Protein AF-A0A7X7MFS2-F1 (afdb_monomer_lite)

Sequence (244 aa):
RAADDLARIDRGLARAPNHPPPAQALILLLVAALALPGAARADRMPDAFTWERANQAMAGAHTSEDFLGAARLYNELVRDGARSGPLFFNLGTALLMAGDARNAEAALVRAERALGATPEIRANLRLAIAARTGQPDAPLPPSRIFLAWHYHFSRGLRIWLLLAGWALFWCGLALRLVTPPPAGRLRTVSRRRAFANLLAGWGGALLLVYGGSVAFTAIQEAHDSRFWHERVFTPAAANREATP

Radius of gyration: 27.27 Å; chains: 1; bounding box: 66×53×84 Å

Foldseek 3Di:
DVVVVVVVVVVVVPPDPPDPPLVVVLVVLVVQLVDQPPDDPDQAAFDPVLVVVLVVLLVPDDALVSLLVSLVSLVVRVLVVGQALVSLQSNLVSLLRLLVLVSSLVSLQSSQQAAADDPSSLVSNLSSVCSVVVNNRDHDPCCCVVLVVQRHHHLVVLSVLLSQLSNLQSQLVSQCSVDDAQDDPPRDQDPSNVSSVVSNVSSVVSNVSSVVSNVVSVVVCVVCSVCVVVDDRDGNVVVVVVPD

pLDDT: mean 87.42, std 13.43, range [39.88, 98.56]

Secondary structure (DSSP, 8-state):
-HHHHHHHHHHHHSS---PPPHHHHHHHHHHHHHS--TT-----PPPHHHHHHHHHHHHT--SHHHHHHHHHHHHHHHHTT---HHHHHHHHHHHHHTT-HHHHHHHHHHHHHHH---HHHHHHHHHHHHHHHT-TTPPPPTHHHHTHHHHTS-HHHHHHHHHHHHHHHHHHHHHHHHSPPP-SSS-PPPHHHHHHHHHHHHHHHHHHHHHHHHHHHHHHHHHHHHHGGGPPP--HHHHHHT--

Structure (mmCIF, N/CA/C/O backbone):
data_AF-A0A7X7MFS2-F1
#
_entry.id   AF-A0A7X7MFS2-F1
#
loop_
_atom_site.group_PDB
_atom_site.id
_atom_site.type_symbol
_atom_site.label_atom_id
_atom_site.label_alt_id
_atom_site.label_comp_id
_atom_site.label_asym_id
_atom_site.label_entity_id
_atom_site.label_seq_id
_atom_site.pdbx_PDB_ins_code
_atom_site.Cartn_x
_atom_site.Cartn_y
_atom_site.Cartn_z
_atom_site.occupancy
_atom_site.B_iso_or_equiv
_atom_site.auth_seq_id
_atom_site.auth_comp_id
_atom_site.auth_asym_id
_atom_site.auth_atom_id
_atom_site.pdbx_PDB_model_num
ATOM 1 N N . ARG A 1 1 ? 25.415 -40.572 -51.328 1.00 62.44 1 ARG A N 1
ATOM 2 C CA . ARG A 1 1 ? 24.175 -40.670 -50.510 1.00 62.44 1 ARG A CA 1
ATOM 3 C C . ARG A 1 1 ? 24.466 -40.364 -49.044 1.00 62.44 1 ARG A C 1
ATOM 5 O O . ARG A 1 1 ? 24.278 -39.218 -48.685 1.00 62.44 1 ARG A O 1
ATOM 12 N N . ALA A 1 2 ? 25.054 -41.263 -48.242 1.00 66.12 2 ALA A N 1
ATOM 13 C CA . ALA A 1 2 ? 25.345 -40.962 -46.825 1.00 66.12 2 ALA A CA 1
ATOM 14 C C . ALA A 1 2 ? 26.276 -39.743 -46.601 1.00 66.12 2 ALA A C 1
ATOM 16 O O . ALA A 1 2 ? 26.048 -38.944 -45.699 1.00 66.12 2 ALA A O 1
ATOM 17 N N . ALA A 1 3 ? 27.287 -39.555 -47.459 1.00 65.31 3 ALA A N 1
ATOM 18 C CA . ALA A 1 3 ? 28.170 -38.384 -47.411 1.00 65.31 3 ALA A CA 1
ATOM 19 C C . ALA A 1 3 ? 27.464 -37.070 -47.811 1.00 65.31 3 ALA A C 1
ATOM 21 O O . ALA A 1 3 ? 27.744 -36.017 -47.243 1.00 65.31 3 ALA A O 1
ATOM 22 N N . ASP A 1 4 ? 26.511 -37.137 -48.745 1.00 75.25 4 ASP A N 1
ATOM 23 C CA . ASP A 1 4 ? 25.731 -35.974 -49.185 1.00 75.25 4 ASP A CA 1
ATOM 24 C C . ASP A 1 4 ? 24.726 -35.539 -48.114 1.00 75.25 4 ASP A C 1
ATOM 26 O O . ASP A 1 4 ? 24.498 -34.343 -47.923 1.00 75.25 4 ASP A O 1
ATOM 30 N N . ASP A 1 5 ? 24.162 -36.509 -47.388 1.00 73.75 5 ASP A N 1
ATOM 31 C CA . ASP A 1 5 ? 23.233 -36.272 -46.284 1.00 73.75 5 ASP A CA 1
ATOM 32 C C . ASP A 1 5 ? 23.946 -35.634 -45.084 1.00 73.75 5 ASP A C 1
ATOM 34 O O . ASP A 1 5 ? 23.454 -34.646 -44.533 1.00 73.75 5 ASP A O 1
ATOM 38 N N . LEU A 1 6 ? 25.157 -36.096 -44.748 1.00 69.12 6 LEU A N 1
ATOM 39 C CA . LEU A 1 6 ? 26.006 -35.465 -43.730 1.00 69.12 6 LEU A CA 1
ATOM 40 C C . LEU A 1 6 ? 26.393 -34.031 -44.120 1.00 69.12 6 LEU A C 1
ATOM 42 O O . LEU A 1 6 ? 26.213 -33.116 -43.321 1.00 69.12 6 LEU A O 1
ATOM 46 N N . ALA A 1 7 ? 26.804 -33.794 -45.370 1.00 72.75 7 ALA A N 1
ATOM 47 C CA . ALA A 1 7 ? 27.118 -32.449 -45.863 1.00 72.75 7 ALA A CA 1
ATOM 48 C C . ALA A 1 7 ? 25.891 -31.515 -45.924 1.00 72.75 7 ALA A C 1
ATOM 50 O O . ALA A 1 7 ? 26.021 -30.288 -45.971 1.00 72.75 7 ALA A O 1
ATOM 51 N N . ARG A 1 8 ? 24.672 -32.065 -45.975 1.00 73.06 8 ARG A N 1
ATOM 52 C CA . ARG A 1 8 ? 23.421 -31.294 -45.929 1.00 73.06 8 ARG A CA 1
ATOM 53 C C . ARG A 1 8 ? 23.048 -30.911 -44.499 1.00 73.06 8 ARG A C 1
ATOM 55 O O . ARG A 1 8 ? 22.617 -29.780 -44.286 1.00 73.06 8 ARG A O 1
ATOM 62 N N . ILE A 1 9 ? 23.248 -31.822 -43.548 1.00 70.44 9 ILE A N 1
ATOM 63 C CA . ILE A 1 9 ? 23.065 -31.569 -42.114 1.00 70.44 9 ILE A CA 1
ATOM 64 C C . ILE A 1 9 ? 24.084 -30.530 -41.636 1.00 70.44 9 ILE A C 1
ATOM 66 O O . ILE A 1 9 ? 23.697 -29.555 -40.999 1.00 70.44 9 ILE A O 1
ATOM 70 N N . ASP A 1 10 ? 25.346 -30.658 -42.046 1.00 66.81 10 ASP A N 1
ATOM 71 C CA . ASP A 1 10 ? 26.423 -29.739 -41.662 1.00 66.81 10 ASP A CA 1
ATOM 72 C C . ASP A 1 10 ? 26.190 -28.320 -42.217 1.00 66.81 10 ASP A C 1
ATOM 74 O O . ASP A 1 10 ? 26.300 -27.327 -41.502 1.00 66.81 10 ASP A O 1
ATOM 78 N N . ARG A 1 11 ? 25.696 -28.200 -43.462 1.00 69.00 11 ARG A N 1
ATOM 79 C CA . ARG A 1 11 ? 25.237 -26.912 -44.028 1.00 69.00 11 ARG A CA 1
ATOM 80 C C . ARG A 1 11 ? 23.986 -26.353 -43.347 1.00 69.00 11 ARG A C 1
ATOM 82 O O . ARG A 1 11 ? 23.799 -25.138 -43.335 1.00 69.00 11 ARG A O 1
ATOM 89 N N . GLY A 1 12 ? 23.117 -27.216 -42.824 1.00 64.75 12 GLY A N 1
ATOM 90 C CA . GLY A 1 12 ? 21.944 -26.823 -42.043 1.00 64.75 12 GLY A CA 1
ATOM 91 C C . GLY A 1 12 ? 22.318 -26.269 -40.668 1.00 64.75 12 GLY A C 1
ATOM 92 O O . GLY A 1 12 ? 21.724 -25.286 -40.238 1.00 64.75 12 GLY A O 1
ATOM 93 N N . LEU A 1 13 ? 23.337 -26.853 -40.031 1.00 61.62 13 LEU A N 1
ATOM 94 C CA . LEU A 1 13 ? 23.890 -26.429 -38.740 1.00 61.62 13 LEU A CA 1
ATOM 95 C C . LEU A 1 13 ? 24.816 -25.205 -38.865 1.00 61.62 13 LEU A C 1
ATOM 97 O O . LEU A 1 13 ? 24.872 -24.388 -37.951 1.00 61.62 13 LEU A O 1
ATOM 101 N N . ALA A 1 14 ? 25.492 -25.039 -40.007 1.00 59.03 14 ALA A N 1
ATOM 102 C CA . ALA A 1 14 ? 26.340 -23.882 -40.312 1.00 59.03 14 ALA A CA 1
ATOM 103 C C . ALA A 1 14 ? 25.557 -22.630 -40.748 1.00 59.03 14 ALA A C 1
ATOM 105 O O . ALA A 1 14 ? 26.140 -21.548 -40.868 1.00 59.03 14 ALA A O 1
ATOM 106 N N . ARG A 1 15 ? 24.240 -22.734 -40.988 1.00 61.31 15 ARG A N 1
ATOM 107 C CA . ARG A 1 15 ? 23.390 -21.546 -41.130 1.00 61.31 15 ARG A CA 1
ATOM 108 C C . ARG A 1 15 ? 23.353 -20.845 -39.781 1.00 61.31 15 ARG A C 1
ATOM 110 O O . ARG A 1 15 ? 22.666 -21.289 -38.866 1.00 61.31 15 ARG A O 1
ATOM 117 N N . ALA A 1 16 ? 24.114 -19.756 -39.681 1.00 57.56 16 ALA A N 1
ATOM 118 C CA . ALA A 1 16 ? 24.083 -18.872 -38.531 1.00 57.56 16 ALA A CA 1
ATOM 119 C C . ALA A 1 16 ? 22.615 -18.575 -38.172 1.00 57.56 16 ALA A C 1
ATOM 121 O O . ALA A 1 16 ? 21.820 -18.312 -39.082 1.00 57.56 16 ALA A O 1
ATOM 122 N N . PRO A 1 17 ? 22.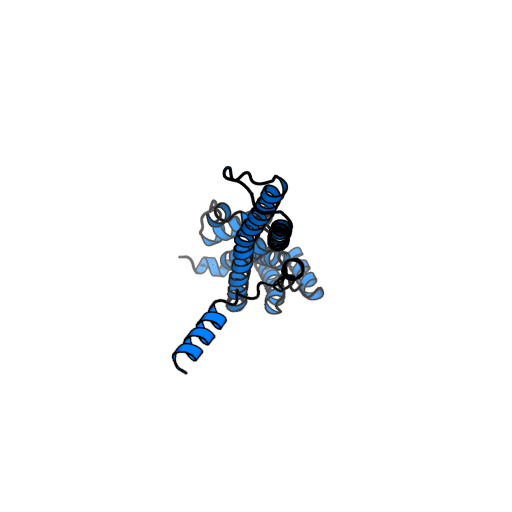229 -18.660 -36.887 1.00 59.69 17 PRO A N 1
ATOM 123 C CA . PRO A 1 17 ? 20.862 -18.382 -36.477 1.00 59.69 17 PRO A CA 1
ATOM 124 C C . PRO A 1 17 ? 20.435 -17.031 -37.054 1.00 59.69 17 PRO A C 1
ATOM 126 O O . PRO A 1 17 ? 21.199 -16.066 -36.999 1.00 59.69 17 PRO A O 1
ATOM 129 N N . ASN A 1 18 ? 19.237 -16.981 -37.646 1.00 59.88 18 ASN A N 1
ATOM 130 C CA . ASN A 1 18 ? 18.649 -15.755 -38.183 1.00 59.88 18 ASN A CA 1
ATOM 131 C C . ASN A 1 18 ? 18.453 -14.763 -37.031 1.00 59.88 18 ASN A C 1
ATOM 133 O O . ASN A 1 18 ? 17.397 -14.710 -36.403 1.00 59.88 18 ASN A O 1
ATOM 137 N N . HIS A 1 19 ? 19.491 -13.998 -36.713 1.00 57.38 19 HIS A N 1
ATOM 138 C CA . HIS A 1 19 ? 19.376 -12.885 -35.797 1.00 57.38 19 HIS A CA 1
ATOM 139 C C . HIS A 1 19 ? 18.530 -11.816 -36.491 1.00 57.38 19 HIS A C 1
ATOM 141 O O . HIS A 1 19 ? 18.825 -11.468 -37.639 1.00 57.38 19 HIS A O 1
ATOM 147 N N . PRO A 1 20 ? 17.475 -11.296 -35.840 1.00 60.62 20 PRO A N 1
ATOM 148 C CA . PRO A 1 20 ? 16.719 -10.200 -36.414 1.00 60.62 20 PRO A CA 1
ATOM 149 C C . PRO A 1 20 ? 17.679 -9.037 -36.708 1.00 60.62 20 PRO A C 1
ATOM 151 O O . PRO A 1 20 ? 18.569 -8.763 -35.892 1.00 60.62 20 PRO A O 1
ATOM 154 N N . PRO A 1 21 ? 17.534 -8.341 -37.850 1.00 72.75 21 PRO A N 1
ATOM 155 C CA . PRO A 1 21 ? 18.322 -7.153 -38.131 1.00 72.75 21 PRO A CA 1
ATOM 156 C C . PRO A 1 21 ? 18.194 -6.153 -36.969 1.00 72.75 21 PRO A C 1
ATOM 158 O O . PRO A 1 21 ? 17.131 -6.059 -36.345 1.00 72.75 21 PRO A O 1
ATOM 161 N N . PRO A 1 22 ? 19.245 -5.368 -36.679 1.00 74.25 22 PRO A N 1
ATOM 162 C CA . PRO A 1 22 ? 19.305 -4.495 -35.503 1.00 74.25 22 PRO A CA 1
ATOM 163 C C . PRO A 1 22 ? 18.127 -3.511 -35.414 1.00 74.25 22 PRO A C 1
ATOM 165 O O . PRO A 1 22 ? 17.709 -3.154 -34.316 1.00 74.25 22 PRO A O 1
ATOM 168 N N . ALA A 1 23 ? 17.541 -3.132 -36.555 1.00 77.19 23 ALA A N 1
ATOM 169 C CA . ALA A 1 23 ? 16.332 -2.315 -36.624 1.00 77.19 23 ALA A CA 1
ATOM 170 C C . ALA A 1 23 ? 15.081 -3.028 -36.075 1.00 77.19 23 ALA A C 1
ATOM 172 O O . ALA A 1 23 ? 14.322 -2.429 -35.320 1.00 77.19 23 ALA A O 1
ATOM 173 N N . GLN A 1 24 ? 14.877 -4.311 -36.393 1.00 80.94 24 GLN A N 1
ATOM 174 C CA . GLN A 1 24 ? 13.762 -5.094 -35.846 1.00 80.94 24 GLN A CA 1
ATOM 175 C C . GLN A 1 24 ? 13.933 -5.320 -34.343 1.00 80.94 24 GLN A C 1
ATOM 177 O O . GLN A 1 24 ? 12.980 -5.154 -33.588 1.00 80.94 24 GLN A O 1
ATOM 182 N N . ALA A 1 25 ? 15.156 -5.627 -33.897 1.00 81.19 25 ALA A N 1
ATOM 183 C CA . ALA A 1 25 ? 15.456 -5.744 -32.473 1.00 81.19 25 ALA A CA 1
ATOM 184 C C . ALA A 1 25 ? 15.167 -4.429 -31.728 1.00 81.19 25 ALA A C 1
ATOM 186 O O . ALA A 1 25 ? 14.519 -4.445 -30.687 1.00 81.19 25 ALA A O 1
ATOM 187 N N . LEU A 1 26 ? 15.569 -3.282 -32.285 1.00 83.25 26 LEU A N 1
ATOM 188 C CA . LEU A 1 26 ? 15.272 -1.969 -31.713 1.00 83.25 26 LEU A CA 1
ATOM 189 C C . LEU A 1 26 ? 13.762 -1.705 -31.614 1.00 83.25 26 LEU A C 1
ATOM 191 O O . LEU A 1 26 ? 13.295 -1.279 -30.561 1.00 83.25 26 LEU A O 1
ATOM 195 N N . ILE A 1 27 ? 12.999 -1.991 -32.673 1.00 84.62 27 ILE A N 1
ATOM 196 C CA . ILE A 1 27 ? 11.538 -1.824 -32.677 1.00 84.62 27 ILE A CA 1
ATOM 197 C C . ILE A 1 27 ? 10.898 -2.683 -31.583 1.00 84.62 27 ILE A C 1
ATOM 199 O O . ILE A 1 27 ? 10.086 -2.175 -30.817 1.00 84.62 27 ILE A O 1
ATOM 203 N N . LEU A 1 28 ? 11.298 -3.950 -31.453 1.00 84.12 28 LEU A N 1
ATOM 204 C CA . LEU A 1 28 ? 10.772 -4.838 -30.413 1.00 84.12 28 LEU A CA 1
ATOM 205 C C . LEU A 1 28 ? 11.075 -4.325 -29.000 1.00 84.12 28 LEU A C 1
ATOM 207 O O . LEU A 1 28 ? 10.215 -4.413 -28.129 1.00 84.12 28 LEU A O 1
ATOM 211 N N . LEU A 1 29 ? 12.257 -3.747 -28.770 1.00 82.50 29 LEU A N 1
ATOM 212 C CA . LEU A 1 29 ? 12.605 -3.155 -27.474 1.00 82.50 29 LEU A CA 1
ATOM 213 C C . LEU A 1 29 ? 11.822 -1.873 -27.182 1.00 82.50 29 LEU A C 1
ATOM 215 O O . LEU A 1 29 ? 11.450 -1.643 -26.036 1.00 82.50 29 LEU A O 1
ATOM 219 N N . LEU A 1 30 ? 11.549 -1.050 -28.196 1.00 81.69 30 LEU A N 1
ATOM 220 C CA . LEU A 1 30 ? 10.702 0.136 -28.045 1.00 81.69 30 LEU A CA 1
ATOM 221 C C . LEU A 1 30 ? 9.248 -0.256 -27.769 1.00 81.69 30 LEU A C 1
ATOM 223 O O . LEU A 1 30 ? 8.616 0.321 -26.888 1.00 81.69 30 LEU A O 1
ATOM 227 N N . VAL A 1 31 ? 8.742 -1.283 -28.456 1.00 84.38 31 VAL A N 1
ATOM 228 C CA . VAL A 1 31 ? 7.429 -1.871 -28.165 1.00 84.38 31 VAL A CA 1
ATOM 229 C C . VAL A 1 31 ? 7.401 -2.426 -26.741 1.00 84.38 31 VAL A C 1
ATOM 231 O O . VAL A 1 31 ? 6.452 -2.153 -26.016 1.00 84.38 31 VAL A O 1
ATOM 234 N N . ALA A 1 32 ? 8.446 -3.129 -26.298 1.00 81.69 32 ALA A N 1
ATOM 235 C CA . ALA A 1 32 ? 8.544 -3.619 -24.924 1.00 81.69 32 ALA A CA 1
ATOM 236 C C . ALA A 1 32 ? 8.592 -2.474 -23.897 1.00 81.69 32 ALA A C 1
ATOM 238 O O . ALA A 1 32 ? 7.919 -2.557 -22.875 1.00 81.69 32 ALA A O 1
ATOM 239 N N . ALA A 1 33 ? 9.313 -1.382 -24.176 1.00 77.81 33 ALA A N 1
ATOM 240 C CA . ALA A 1 33 ? 9.361 -0.202 -23.310 1.00 77.81 33 ALA A CA 1
ATOM 241 C C . ALA A 1 33 ? 7.984 0.466 -23.150 1.00 77.81 33 ALA A C 1
ATOM 243 O O . ALA A 1 33 ? 7.646 0.921 -22.059 1.00 77.81 33 ALA A O 1
ATOM 244 N N . LEU A 1 34 ? 7.203 0.513 -24.234 1.00 80.00 34 LEU A N 1
ATOM 245 C CA . LEU A 1 34 ? 5.866 1.112 -24.278 1.00 80.00 34 LEU A CA 1
ATOM 246 C C . LEU A 1 34 ? 4.757 0.157 -23.816 1.00 80.00 34 LEU A C 1
ATOM 248 O O . LEU A 1 34 ? 3.668 0.609 -23.462 1.00 80.00 34 LEU A O 1
ATOM 252 N N . ALA A 1 35 ? 5.016 -1.151 -23.804 1.00 80.12 35 ALA A N 1
ATOM 253 C CA . ALA A 1 35 ? 4.096 -2.136 -23.268 1.00 80.12 35 ALA A CA 1
ATOM 254 C C . ALA A 1 35 ? 3.975 -1.931 -21.755 1.00 80.12 35 ALA A C 1
ATOM 256 O O . ALA A 1 35 ? 4.874 -2.271 -20.986 1.00 80.12 35 ALA A O 1
ATOM 257 N N . LEU A 1 36 ? 2.850 -1.363 -21.327 1.00 68.88 36 LEU A N 1
ATOM 258 C CA . LEU A 1 36 ? 2.503 -1.269 -19.916 1.00 68.88 36 LEU A CA 1
ATOM 259 C C . LEU A 1 36 ? 2.299 -2.690 -19.370 1.00 68.88 36 LEU A C 1
ATOM 261 O O . LEU A 1 36 ? 1.445 -3.416 -19.889 1.00 68.88 36 LEU A O 1
ATOM 265 N N . PRO A 1 37 ? 3.023 -3.101 -18.313 1.00 65.38 37 PRO A N 1
ATOM 266 C CA . PRO A 1 37 ? 2.681 -4.312 -17.590 1.00 65.38 37 PRO A CA 1
ATOM 267 C C . PRO A 1 37 ? 1.244 -4.175 -17.069 1.00 65.38 37 PRO A C 1
ATOM 269 O O . PRO A 1 37 ? 0.959 -3.372 -16.177 1.00 65.38 37 PRO A O 1
ATOM 272 N N . GLY A 1 38 ? 0.322 -4.941 -17.652 1.00 58.22 38 GLY A N 1
ATOM 273 C CA . GLY A 1 38 ? -1.085 -4.978 -17.261 1.00 58.22 38 GLY A CA 1
ATOM 274 C C . GLY A 1 38 ? -1.263 -5.665 -15.909 1.00 58.22 38 GLY A C 1
ATOM 275 O O . GLY A 1 38 ? -1.689 -6.812 -15.851 1.00 58.22 38 GLY A O 1
ATOM 276 N N . ALA A 1 39 ? -0.894 -4.994 -14.819 1.00 52.97 39 ALA A N 1
ATOM 277 C CA . ALA A 1 39 ? -1.002 -5.549 -13.467 1.00 52.97 39 ALA A CA 1
ATOM 278 C C . ALA A 1 39 ? -1.524 -4.558 -12.415 1.00 52.97 39 ALA A C 1
ATOM 280 O O . ALA A 1 39 ? -1.799 -4.956 -11.282 1.00 52.97 39 ALA A O 1
ATOM 281 N N . ALA A 1 40 ? -1.720 -3.284 -12.761 1.00 55.22 40 ALA A N 1
ATOM 282 C CA . ALA A 1 40 ? -2.338 -2.333 -11.849 1.00 55.22 40 ALA A CA 1
ATOM 283 C C . ALA A 1 40 ? -3.863 -2.495 -11.892 1.00 55.22 40 ALA A C 1
ATOM 285 O O . ALA A 1 40 ? -4.552 -1.871 -12.696 1.00 55.22 40 ALA A O 1
ATOM 286 N N . ARG A 1 41 ? -4.411 -3.342 -11.014 1.00 61.81 41 ARG A N 1
ATOM 287 C CA . ARG A 1 41 ? -5.823 -3.203 -10.645 1.00 61.81 41 ARG A CA 1
ATOM 288 C C . ARG A 1 41 ? -5.950 -1.893 -9.880 1.00 61.81 41 ARG A C 1
ATOM 290 O O . ARG A 1 41 ? -5.382 -1.772 -8.797 1.00 61.81 41 ARG A O 1
ATOM 297 N N . ALA A 1 42 ? -6.643 -0.927 -10.472 1.00 68.06 42 ALA A N 1
ATOM 298 C CA . ALA A 1 42 ? -6.978 0.309 -9.789 1.00 68.06 42 ALA A CA 1
ATOM 299 C C . ALA A 1 42 ? -7.747 -0.007 -8.500 1.00 68.06 42 ALA A C 1
ATOM 301 O O . ALA A 1 42 ? -8.536 -0.958 -8.449 1.00 68.06 42 ALA A O 1
ATOM 302 N N . ASP A 1 43 ? -7.497 0.790 -7.467 1.00 78.94 43 ASP A N 1
ATOM 303 C CA . ASP A 1 43 ? -8.230 0.722 -6.210 1.00 78.94 43 ASP A CA 1
ATOM 304 C C . ASP A 1 43 ? -9.720 0.864 -6.509 1.00 78.94 43 ASP A C 1
ATOM 306 O O . ASP A 1 43 ? -10.161 1.864 -7.080 1.00 78.94 43 ASP A O 1
ATOM 310 N N . ARG A 1 44 ? -10.507 -0.153 -6.147 1.00 83.19 44 ARG A N 1
ATOM 311 C CA . ARG A 1 44 ? -11.959 -0.061 -6.275 1.00 83.19 44 ARG A CA 1
ATOM 312 C C . ARG A 1 44 ? -12.440 0.914 -5.214 1.00 83.19 44 ARG A C 1
ATOM 314 O O . ARG A 1 44 ? -12.344 0.618 -4.020 1.00 83.19 44 ARG A O 1
ATOM 321 N N . MET A 1 45 ? -12.906 2.074 -5.656 1.00 84.94 45 MET A N 1
ATOM 322 C CA . MET A 1 45 ? -13.419 3.085 -4.747 1.00 84.94 45 MET A CA 1
ATOM 323 C C . MET A 1 45 ? -14.690 2.590 -4.043 1.00 84.94 45 MET A C 1
ATOM 325 O O . MET A 1 45 ? -15.434 1.795 -4.626 1.00 84.94 45 MET A O 1
ATOM 329 N N . PRO A 1 46 ? -14.919 3.014 -2.790 1.00 85.38 46 PRO A N 1
ATOM 330 C CA . PRO A 1 46 ? -16.155 2.717 -2.081 1.00 85.38 46 PRO A CA 1
ATOM 331 C C . PRO A 1 46 ? -17.360 3.382 -2.753 1.00 85.38 46 PRO A C 1
ATOM 333 O O . PRO A 1 46 ? -17.214 4.413 -3.409 1.00 85.38 46 PRO A O 1
ATOM 336 N N . ASP A 1 47 ? -18.547 2.809 -2.555 1.00 90.88 47 ASP A N 1
ATOM 337 C CA . ASP A 1 47 ? -19.804 3.478 -2.891 1.00 90.88 47 ASP A CA 1
ATOM 338 C C . ASP A 1 47 ? -19.910 4.808 -2.128 1.00 90.88 47 ASP A C 1
ATOM 340 O O . ASP A 1 47 ? -19.724 4.840 -0.911 1.00 90.88 47 ASP A O 1
ATOM 344 N N . ALA A 1 48 ? -20.182 5.907 -2.836 1.00 91.50 48 ALA A N 1
ATOM 345 C CA . ALA A 1 48 ? -20.097 7.255 -2.272 1.00 91.50 48 ALA A CA 1
ATOM 346 C C . ALA A 1 48 ? -21.121 7.494 -1.153 1.00 91.50 48 ALA A C 1
ATOM 348 O O . ALA A 1 48 ? -20.811 8.154 -0.162 1.00 91.50 48 ALA A O 1
ATOM 349 N N . PHE A 1 49 ? -22.325 6.936 -1.287 1.00 92.75 49 PHE A N 1
ATOM 350 C CA . PHE A 1 49 ? -23.378 7.099 -0.289 1.00 92.75 49 PHE A CA 1
ATOM 351 C C . PHE A 1 49 ? -23.055 6.329 0.993 1.00 92.75 49 PHE A C 1
ATOM 353 O O . PHE A 1 49 ? -23.122 6.879 2.093 1.00 92.75 49 PHE A O 1
ATOM 360 N N . THR A 1 50 ? -22.644 5.069 0.856 1.00 91.94 50 THR A N 1
ATOM 361 C CA . THR A 1 50 ? -22.255 4.237 2.000 1.00 91.94 50 THR A CA 1
ATOM 362 C C . THR A 1 50 ? -20.974 4.757 2.663 1.00 91.94 50 THR A C 1
ATOM 364 O O . THR A 1 50 ? -20.866 4.744 3.888 1.00 91.94 50 THR A O 1
ATOM 367 N N . TRP A 1 51 ? -20.033 5.293 1.877 1.00 95.88 51 TRP A N 1
ATOM 368 C CA . TRP A 1 51 ? -18.844 5.994 2.375 1.00 95.88 51 TRP A CA 1
ATOM 369 C C . TRP A 1 51 ? -19.202 7.188 3.256 1.00 95.88 51 TRP A C 1
ATOM 371 O O . TRP A 1 51 ? -18.703 7.302 4.374 1.00 95.88 51 TRP A O 1
ATOM 381 N N . GLU A 1 52 ? -20.091 8.055 2.775 1.00 97.25 52 GLU A N 1
ATOM 382 C CA . GLU A 1 52 ? -20.513 9.241 3.513 1.00 97.25 52 GLU A CA 1
ATOM 383 C C . GLU A 1 52 ? -21.254 8.865 4.801 1.00 97.25 52 GLU A C 1
ATOM 385 O O . GLU A 1 52 ? -20.953 9.395 5.869 1.00 97.25 52 GLU A O 1
ATOM 390 N N . ARG A 1 53 ? -22.142 7.865 4.740 1.00 97.00 53 ARG A N 1
ATOM 391 C CA . ARG A 1 53 ? -22.817 7.319 5.926 1.00 97.00 53 ARG A CA 1
ATOM 392 C C . ARG A 1 53 ? -21.816 6.810 6.970 1.00 97.00 53 ARG A C 1
ATOM 394 O O . ARG A 1 53 ? -21.981 7.087 8.156 1.00 97.00 53 ARG A O 1
ATOM 401 N N . ALA A 1 54 ? -20.788 6.074 6.546 1.00 97.50 54 ALA A N 1
ATOM 402 C CA . ALA A 1 54 ? -19.756 5.565 7.448 1.00 97.50 54 ALA A CA 1
ATOM 403 C C . ALA A 1 54 ? -18.929 6.701 8.078 1.00 97.50 54 ALA A C 1
ATOM 405 O O . ALA A 1 54 ? -18.642 6.662 9.276 1.00 97.50 54 ALA A O 1
ATOM 406 N N . ASN A 1 55 ? -18.601 7.744 7.307 1.00 98.06 55 ASN A N 1
ATOM 407 C CA . ASN A 1 55 ? -17.907 8.928 7.824 1.00 98.06 55 ASN A CA 1
ATOM 408 C C . ASN A 1 55 ? -18.760 9.700 8.837 1.00 98.06 55 ASN A C 1
ATOM 410 O O . ASN A 1 55 ? -18.244 10.110 9.874 1.00 98.06 55 ASN A O 1
ATOM 414 N N . GLN A 1 56 ? -20.058 9.865 8.577 1.00 98.19 56 GLN A N 1
ATOM 415 C CA . GLN A 1 56 ? -20.982 10.525 9.505 1.00 98.19 56 GLN A CA 1
ATOM 416 C C . GLN A 1 56 ? -21.131 9.738 10.810 1.00 98.19 56 GLN A C 1
ATOM 418 O O . GLN A 1 56 ? -21.052 10.325 11.887 1.00 98.19 56 GLN A O 1
ATOM 423 N N . ALA A 1 57 ? -21.264 8.409 10.725 1.00 98.25 57 ALA A N 1
ATOM 424 C CA . ALA A 1 57 ? -21.288 7.544 11.903 1.00 98.25 57 ALA A CA 1
ATOM 425 C C . ALA A 1 57 ? -19.988 7.651 12.716 1.00 98.25 57 ALA A C 1
ATOM 427 O O . ALA A 1 57 ? -20.035 7.741 13.937 1.00 98.25 57 ALA A O 1
ATOM 428 N N . MET A 1 58 ? -18.831 7.699 12.045 1.00 98.31 58 MET A N 1
ATOM 429 C CA . MET A 1 58 ? -17.536 7.907 12.699 1.00 98.31 58 MET A CA 1
ATOM 430 C C . MET A 1 58 ? -17.446 9.279 13.385 1.00 98.31 58 MET A C 1
ATOM 432 O O . MET A 1 58 ? -16.934 9.371 14.496 1.00 98.31 58 MET A O 1
ATOM 436 N N . ALA A 1 59 ? -17.931 10.342 12.739 1.00 98.19 59 ALA A N 1
ATOM 437 C CA . ALA A 1 59 ? -17.870 11.703 13.271 1.00 98.19 59 ALA A CA 1
ATOM 438 C C . ALA A 1 59 ? -18.785 11.915 14.489 1.00 98.19 59 ALA A C 1
ATOM 440 O O . ALA A 1 59 ? -18.443 12.695 15.375 1.00 98.19 59 ALA A O 1
ATOM 441 N N . GLY A 1 60 ? -19.930 11.227 14.536 1.00 97.88 60 GLY A N 1
ATOM 442 C CA . GLY A 1 60 ? -20.871 11.272 15.659 1.00 97.88 60 GLY A CA 1
ATOM 443 C C . GLY A 1 60 ? -20.596 10.258 16.774 1.00 97.88 60 GLY A C 1
ATOM 444 O O . GLY A 1 60 ? -21.352 10.211 17.740 1.00 97.88 60 GLY A O 1
ATOM 445 N N . ALA A 1 61 ? -19.563 9.420 16.644 1.00 98.00 61 ALA A N 1
ATOM 446 C CA . ALA A 1 61 ? -19.272 8.376 17.616 1.00 98.00 61 ALA A CA 1
ATOM 447 C C . ALA A 1 61 ? -18.590 8.934 18.874 1.00 98.00 61 ALA A C 1
ATOM 449 O O . ALA A 1 61 ? -17.596 9.661 18.799 1.00 98.00 61 ALA A O 1
ATOM 450 N N . HIS A 1 62 ? -19.098 8.543 20.045 1.00 96.88 62 HIS A N 1
ATOM 451 C CA . HIS A 1 62 ? -18.552 8.967 21.339 1.00 96.88 62 HIS A CA 1
ATOM 452 C C . HIS A 1 62 ? -18.253 7.796 22.276 1.00 96.88 62 HIS A C 1
ATOM 454 O O . HIS A 1 62 ? -17.421 7.919 23.176 1.00 96.88 62 HIS A O 1
ATOM 460 N N . THR A 1 63 ? -18.895 6.652 22.059 1.00 96.56 63 THR A N 1
ATOM 461 C CA . THR A 1 63 ? -18.691 5.430 22.835 1.00 96.56 63 THR A CA 1
ATOM 462 C C . THR A 1 63 ? -18.043 4.341 21.985 1.00 96.56 63 THR A C 1
ATOM 464 O O . THR A 1 63 ? -18.111 4.364 20.756 1.00 96.56 63 THR A O 1
ATOM 467 N N . SER A 1 64 ? -17.431 3.343 22.630 1.00 95.25 64 SER A N 1
ATOM 468 C CA . SER A 1 64 ? -16.863 2.190 21.917 1.00 95.25 64 SER A CA 1
ATOM 469 C C . SER A 1 64 ? -17.899 1.442 21.067 1.00 95.25 64 SER A C 1
ATOM 471 O O . SER A 1 64 ? -17.536 0.899 20.026 1.00 95.25 64 SER A O 1
ATOM 473 N N . GLU A 1 65 ? -19.173 1.442 21.470 1.00 95.69 65 GLU A N 1
ATOM 474 C CA . GLU A 1 65 ? -20.260 0.832 20.696 1.00 95.69 65 GLU A CA 1
ATOM 475 C C . GLU A 1 65 ? -20.585 1.655 19.439 1.00 95.69 65 GLU A C 1
ATOM 477 O O . GLU A 1 65 ? -20.737 1.086 18.357 1.00 95.69 65 GLU A O 1
ATOM 482 N N . ASP A 1 66 ? -20.586 2.990 19.534 1.00 97.31 66 ASP A N 1
ATOM 483 C CA . ASP A 1 66 ? -20.787 3.863 18.366 1.00 97.31 66 ASP A CA 1
ATOM 484 C C . ASP A 1 66 ? -19.660 3.676 17.340 1.00 97.31 66 ASP A C 1
ATOM 486 O O . ASP A 1 66 ? -19.906 3.532 16.139 1.00 97.31 66 ASP A O 1
ATOM 490 N N . PHE A 1 67 ? -18.411 3.606 17.815 1.00 97.94 67 PHE A N 1
ATOM 491 C CA . PHE A 1 67 ? -17.254 3.330 16.962 1.00 97.94 67 PHE A CA 1
ATOM 492 C C . PHE A 1 67 ? -17.328 1.941 16.324 1.00 97.94 67 PHE A C 1
ATOM 494 O O . PHE A 1 67 ? -16.964 1.780 15.156 1.00 97.94 67 PHE A O 1
ATOM 501 N N . LEU A 1 68 ? -17.843 0.941 17.046 1.00 97.38 68 LEU A N 1
ATOM 502 C CA . LEU A 1 68 ? -18.097 -0.383 16.484 1.00 97.38 68 LEU A CA 1
ATOM 503 C C . LEU A 1 68 ? -19.175 -0.323 15.391 1.00 97.38 68 LEU A C 1
ATOM 505 O O . LEU A 1 68 ? -19.028 -0.971 14.354 1.00 97.38 68 LEU A O 1
ATOM 509 N N . GLY A 1 69 ? -20.220 0.486 15.580 1.00 97.25 69 GLY A N 1
ATOM 510 C CA . GLY A 1 69 ? -21.226 0.783 14.557 1.00 97.25 69 GLY A CA 1
ATOM 511 C C . GLY A 1 69 ? -20.610 1.378 13.286 1.00 97.25 69 GLY A C 1
ATOM 512 O O . GLY A 1 69 ? -20.830 0.856 12.190 1.00 97.25 69 GLY A O 1
ATOM 513 N N . ALA A 1 70 ? -19.758 2.397 13.424 1.00 98.31 70 ALA A N 1
ATOM 514 C CA . ALA A 1 70 ? -19.023 2.982 12.299 1.00 98.31 70 ALA A CA 1
ATOM 515 C C . ALA A 1 70 ? -18.102 1.956 11.609 1.00 98.31 70 ALA A C 1
ATOM 517 O O . ALA A 1 70 ? -18.069 1.865 10.379 1.00 98.31 70 ALA A O 1
ATOM 518 N N . ALA A 1 71 ? -17.398 1.124 12.384 1.00 98.25 71 ALA A N 1
ATOM 519 C CA . ALA A 1 71 ? -16.552 0.056 11.853 1.00 98.25 71 ALA A CA 1
ATOM 520 C C . ALA A 1 71 ? -17.348 -0.964 11.022 1.00 98.25 71 ALA A C 1
ATOM 522 O O . ALA A 1 71 ? -16.868 -1.412 9.978 1.00 98.25 71 ALA A O 1
ATOM 523 N N . ARG A 1 72 ? -18.574 -1.320 11.435 1.00 97.44 72 ARG A N 1
ATOM 524 C CA . ARG A 1 72 ? -19.441 -2.227 10.660 1.00 97.44 72 ARG A CA 1
ATOM 525 C C . ARG A 1 72 ? -19.804 -1.633 9.295 1.00 97.44 72 ARG A C 1
ATOM 527 O O . ARG A 1 72 ? -19.674 -2.347 8.305 1.00 97.44 72 ARG A O 1
ATOM 534 N N . LEU A 1 73 ? -20.133 -0.341 9.225 1.00 97.38 73 LEU A N 1
ATOM 535 C CA . LEU A 1 73 ? -20.429 0.348 7.959 1.00 97.38 73 LEU A CA 1
ATOM 536 C C . LEU A 1 73 ? -19.216 0.390 7.018 1.00 97.38 73 LEU A C 1
ATOM 538 O O . LEU A 1 73 ? -19.328 0.082 5.833 1.00 97.38 73 LEU A O 1
ATOM 542 N N . TYR A 1 74 ? -18.020 0.695 7.531 1.00 98.12 74 TYR A N 1
ATOM 543 C CA . TYR A 1 74 ? -16.808 0.595 6.709 1.00 98.12 74 TYR A CA 1
ATOM 544 C C . TYR A 1 74 ? -16.543 -0.842 6.243 1.00 98.12 74 TYR A C 1
ATOM 546 O O . TYR A 1 74 ? -16.057 -1.067 5.137 1.00 98.12 74 TYR A O 1
ATOM 554 N N . ASN A 1 75 ? -16.854 -1.837 7.069 1.00 97.06 75 ASN A N 1
ATOM 555 C CA . ASN A 1 75 ? -16.665 -3.233 6.703 1.00 97.06 75 ASN A CA 1
ATOM 556 C C . ASN A 1 75 ? -17.643 -3.709 5.626 1.00 97.06 75 ASN A C 1
ATOM 558 O O . ASN A 1 75 ? -17.251 -4.537 4.809 1.00 97.06 75 ASN A O 1
ATOM 562 N N . GLU A 1 76 ? -18.861 -3.171 5.567 1.00 95.56 76 GLU A N 1
ATOM 563 C CA . GLU A 1 76 ? -19.782 -3.403 4.443 1.00 95.56 76 GLU A CA 1
ATOM 564 C C . GLU A 1 76 ? -19.123 -3.008 3.115 1.00 95.56 76 GLU A C 1
ATOM 566 O O . GLU A 1 76 ? -19.010 -3.843 2.220 1.00 95.56 76 GLU A O 1
ATOM 571 N N . LEU A 1 77 ? -18.517 -1.817 3.044 1.00 95.75 77 LEU A N 1
ATOM 572 C CA . LEU A 1 77 ? -17.768 -1.374 1.859 1.00 95.75 77 LEU A CA 1
ATOM 573 C C . LEU A 1 77 ? -16.631 -2.339 1.487 1.00 95.75 77 LEU A C 1
ATOM 575 O O . LEU A 1 77 ? -16.413 -2.636 0.310 1.00 95.75 77 LEU A O 1
ATOM 579 N N . VAL A 1 78 ? -15.895 -2.850 2.482 1.00 95.44 78 VAL A N 1
ATOM 580 C CA . VAL A 1 78 ? -14.829 -3.839 2.242 1.00 95.44 78 VAL A CA 1
ATOM 581 C C . VAL A 1 78 ? -15.404 -5.148 1.688 1.00 95.44 78 VAL A C 1
ATOM 583 O O . VAL A 1 78 ? -14.812 -5.729 0.773 1.00 95.44 78 VAL A O 1
ATOM 586 N N . ARG A 1 79 ? -16.553 -5.606 2.203 1.00 92.75 79 ARG A N 1
ATOM 587 C CA . ARG A 1 79 ? -17.249 -6.825 1.744 1.00 92.75 79 ARG A CA 1
ATOM 588 C C . ARG A 1 79 ? -17.805 -6.672 0.329 1.00 92.75 79 ARG A C 1
ATOM 590 O O . ARG A 1 79 ? -17.697 -7.617 -0.449 1.00 92.75 79 ARG A O 1
ATOM 597 N N . ASP A 1 80 ? -18.235 -5.471 -0.044 1.00 92.56 80 ASP A N 1
ATOM 598 C CA . ASP A 1 80 ? -18.640 -5.120 -1.416 1.00 92.56 80 ASP A CA 1
ATOM 599 C C . ASP A 1 80 ? -17.445 -5.017 -2.386 1.00 92.56 80 ASP A C 1
ATOM 601 O O . ASP A 1 80 ? -17.577 -4.831 -3.603 1.00 92.56 80 ASP A O 1
ATOM 605 N N . GLY A 1 81 ? -16.235 -5.197 -1.854 1.00 91.44 81 GLY A N 1
ATOM 606 C CA . GLY A 1 81 ? -14.998 -5.284 -2.605 1.00 91.44 81 GLY A CA 1
ATOM 607 C C . GLY A 1 81 ? -14.309 -3.944 -2.811 1.00 91.44 81 GLY A C 1
ATOM 608 O O . GLY A 1 81 ? -13.377 -3.901 -3.622 1.00 91.44 81 GLY A O 1
ATOM 609 N N . ALA A 1 82 ? -14.724 -2.884 -2.109 1.00 93.19 82 ALA A N 1
ATOM 610 C CA . ALA A 1 82 ? -13.984 -1.630 -2.066 1.00 93.19 82 ALA A CA 1
ATOM 611 C C . ALA A 1 82 ? -12.622 -1.841 -1.392 1.00 93.19 82 ALA A C 1
ATOM 613 O O . ALA A 1 82 ? -12.479 -2.574 -0.410 1.00 93.19 82 ALA A O 1
ATOM 614 N N . ARG A 1 83 ? -11.583 -1.240 -1.973 1.00 91.38 83 ARG A N 1
ATOM 615 C CA . ARG A 1 83 ? -10.184 -1.460 -1.583 1.00 91.38 83 ARG A CA 1
ATOM 616 C C . ARG A 1 83 ? -9.403 -0.173 -1.764 1.00 91.38 83 ARG A C 1
ATOM 618 O O . ARG A 1 83 ? -8.654 -0.037 -2.728 1.00 91.38 83 ARG A O 1
ATOM 625 N N . SER A 1 84 ? -9.574 0.755 -0.833 1.00 93.62 84 SER A N 1
ATOM 626 C CA . SER A 1 84 ? -8.829 2.010 -0.815 1.00 93.62 84 SER A CA 1
ATOM 627 C C . SER A 1 84 ? -8.075 2.171 0.501 1.00 93.62 84 SER A C 1
ATOM 629 O O . SER A 1 84 ? -8.507 1.703 1.556 1.00 93.62 84 SER A O 1
ATOM 631 N N . GLY A 1 85 ? -6.928 2.842 0.439 1.00 95.75 85 GLY A N 1
ATOM 632 C CA . GLY A 1 85 ? -6.148 3.176 1.628 1.00 95.75 85 GLY A CA 1
ATOM 633 C C . GLY A 1 85 ? -6.950 3.913 2.711 1.00 95.75 85 GLY A C 1
ATOM 634 O O . GLY A 1 85 ? -6.927 3.464 3.858 1.00 95.75 85 GLY A O 1
ATOM 635 N N . PRO A 1 86 ? -7.707 4.977 2.370 1.00 96.88 86 PRO A N 1
ATOM 636 C CA . PRO A 1 86 ? -8.530 5.700 3.341 1.00 96.88 86 PRO A CA 1
ATOM 637 C C . PRO A 1 86 ? -9.606 4.828 3.995 1.00 96.88 86 PRO A C 1
ATOM 639 O O . PRO A 1 86 ? -9.845 4.958 5.190 1.00 96.88 86 PRO A O 1
ATOM 642 N N . LEU A 1 87 ? -10.209 3.891 3.250 1.00 97.62 87 LEU A N 1
ATOM 643 C CA . LEU A 1 87 ? -11.188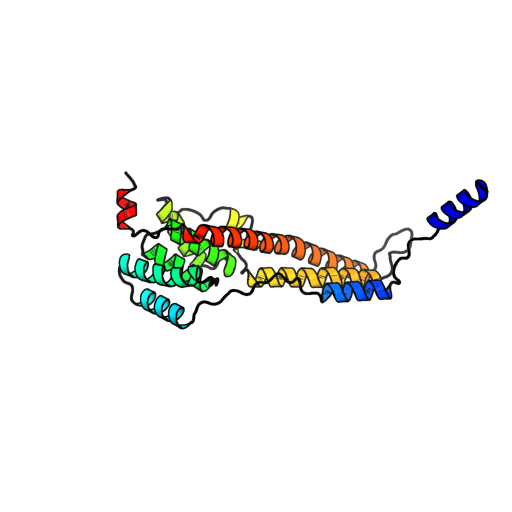 2.955 3.808 1.00 97.62 87 LEU A CA 1
ATOM 644 C C . LEU A 1 87 ? -10.581 2.088 4.906 1.00 97.62 87 LEU A C 1
ATOM 646 O O . LEU A 1 87 ? -11.143 1.979 5.992 1.00 97.62 87 LEU A O 1
ATOM 650 N N . 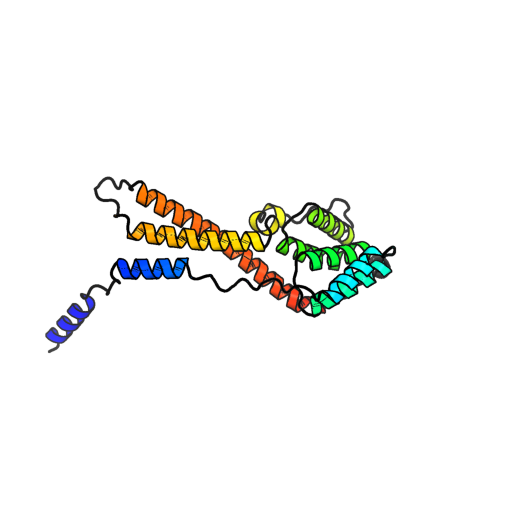PHE A 1 88 ? -9.415 1.499 4.645 1.00 97.94 88 PHE A N 1
ATOM 651 C CA . PHE A 1 88 ? -8.741 0.674 5.642 1.00 97.94 88 PHE A CA 1
ATOM 652 C C . PHE A 1 88 ? -8.236 1.490 6.835 1.00 97.94 88 PHE A C 1
ATOM 654 O O . PHE A 1 88 ? -8.264 0.997 7.961 1.00 97.94 88 PHE A O 1
ATOM 661 N N . PHE A 1 89 ? -7.813 2.736 6.608 1.00 98.50 89 PHE A N 1
ATOM 662 C CA . PHE A 1 89 ? -7.393 3.633 7.681 1.00 98.50 89 PHE A CA 1
ATOM 663 C C . PHE A 1 89 ? -8.557 3.986 8.613 1.00 98.50 89 PHE A C 1
ATOM 665 O O . PHE A 1 89 ? -8.436 3.829 9.830 1.00 98.50 89 PHE A O 1
ATOM 672 N N . ASN A 1 90 ? -9.699 4.393 8.054 1.00 98.38 90 ASN A N 1
ATOM 673 C CA . ASN A 1 90 ? -10.878 4.753 8.839 1.00 98.38 90 ASN A CA 1
ATOM 674 C C . ASN A 1 90 ? -11.461 3.535 9.561 1.00 98.38 90 ASN A C 1
ATOM 676 O O . ASN A 1 90 ? -11.738 3.617 10.754 1.00 98.38 90 ASN A O 1
ATOM 680 N N . LEU A 1 91 ? -11.557 2.385 8.881 1.00 98.56 91 LEU A N 1
ATOM 681 C CA . LEU A 1 91 ? -11.982 1.127 9.498 1.00 98.56 91 LEU A CA 1
ATOM 682 C C . LEU A 1 91 ? -11.078 0.743 10.673 1.00 98.56 91 LEU A C 1
ATOM 684 O O . LEU A 1 91 ? -11.563 0.427 11.754 1.00 98.56 91 LEU A O 1
ATOM 688 N N . GLY A 1 92 ? -9.760 0.793 10.476 1.00 98.38 92 GLY A N 1
ATOM 689 C CA . GLY A 1 92 ? -8.798 0.474 11.524 1.00 98.38 92 GLY A CA 1
ATOM 690 C C . GLY A 1 92 ? -8.860 1.435 12.707 1.00 98.38 92 GLY A C 1
ATOM 691 O O . GLY A 1 92 ? -8.772 1.001 13.851 1.00 98.38 92 GLY A O 1
ATOM 692 N N . THR A 1 93 ? -9.077 2.722 12.443 1.00 98.56 93 THR A N 1
ATOM 693 C CA . THR A 1 93 ? -9.250 3.741 13.486 1.00 98.56 93 THR A CA 1
ATOM 694 C C . THR A 1 93 ? -10.544 3.520 14.270 1.00 98.56 93 THR A C 1
ATOM 696 O O . THR A 1 93 ? -10.514 3.522 15.496 1.00 98.56 93 THR A O 1
ATOM 699 N N . ALA A 1 94 ? -11.662 3.248 13.591 1.00 98.44 94 ALA A N 1
ATOM 700 C CA . ALA A 1 94 ? -12.934 2.929 14.237 1.00 98.44 94 ALA A CA 1
ATOM 701 C C . ALA A 1 94 ? -12.819 1.676 15.123 1.00 98.44 94 ALA A C 1
ATOM 703 O O . ALA A 1 94 ? -13.225 1.695 16.281 1.00 98.44 94 ALA A O 1
ATOM 704 N N . LEU A 1 95 ? -12.181 0.611 14.623 1.00 98.19 95 LEU A N 1
ATOM 705 C CA . LEU A 1 95 ? -11.940 -0.616 15.393 1.00 98.19 95 LEU A CA 1
ATOM 706 C C . LEU A 1 95 ? -11.040 -0.378 16.610 1.00 98.19 95 LEU A C 1
ATOM 708 O O . LEU A 1 95 ? -11.284 -0.946 17.672 1.00 98.19 95 LEU A O 1
ATOM 712 N N . LEU A 1 96 ? -10.028 0.483 16.478 1.00 97.00 96 LEU A N 1
ATOM 713 C CA . LEU A 1 96 ? -9.151 0.844 17.589 1.00 97.00 96 LEU A CA 1
ATOM 714 C C . LEU A 1 96 ? -9.936 1.558 18.699 1.00 97.00 96 LEU A C 1
ATOM 716 O O . LEU A 1 96 ? -9.817 1.187 19.863 1.00 97.00 96 LEU A O 1
ATOM 720 N N . MET A 1 97 ? -10.785 2.521 18.333 1.00 97.00 97 MET A N 1
ATOM 721 C CA . MET A 1 97 ? -11.649 3.253 19.271 1.00 97.00 97 MET A CA 1
ATOM 722 C C . MET A 1 97 ? -12.754 2.367 19.879 1.00 97.00 97 MET A C 1
ATOM 724 O O . MET A 1 97 ? -13.171 2.569 21.021 1.00 97.00 97 MET A O 1
ATOM 728 N N . ALA A 1 98 ? -13.188 1.337 19.148 1.00 96.88 98 ALA A N 1
ATOM 729 C CA . ALA A 1 98 ? -14.091 0.298 19.641 1.00 96.88 98 ALA A CA 1
ATOM 730 C C . ALA A 1 98 ? -13.412 -0.720 20.586 1.00 96.88 98 ALA A C 1
ATOM 732 O O . ALA A 1 98 ? -14.097 -1.532 21.212 1.00 96.88 98 ALA A O 1
ATOM 733 N N . GLY A 1 99 ? -12.078 -0.685 20.699 1.00 95.62 99 GLY A N 1
ATOM 734 C CA . GLY A 1 99 ? -11.270 -1.601 21.511 1.00 95.62 99 GLY A CA 1
ATOM 735 C C . GLY A 1 99 ? -10.986 -2.962 20.865 1.00 95.62 99 GLY A C 1
ATOM 736 O O . GLY A 1 99 ? -10.507 -3.877 21.538 1.00 95.62 99 GLY A O 1
ATOM 737 N N . ASP A 1 100 ? -11.234 -3.111 19.563 1.00 96.38 100 ASP A N 1
ATOM 738 C CA . ASP A 1 100 ? -10.889 -4.306 18.790 1.00 96.38 100 ASP A CA 1
ATOM 739 C C . ASP A 1 100 ? -9.488 -4.168 18.176 1.00 96.38 100 ASP A C 1
ATOM 741 O O . ASP A 1 100 ? -9.295 -3.977 16.971 1.00 96.38 100 ASP A O 1
ATOM 745 N N . ALA A 1 101 ? -8.477 -4.251 19.040 1.00 95.44 101 ALA A N 1
ATOM 746 C CA . ALA A 1 101 ? -7.080 -4.025 18.679 1.00 95.44 101 ALA A CA 1
ATOM 747 C C . ALA A 1 101 ? -6.575 -4.966 17.567 1.00 95.44 101 ALA A C 1
ATOM 749 O O . ALA A 1 101 ? -5.816 -4.558 16.684 1.00 95.44 101 ALA A O 1
ATOM 750 N N . ARG A 1 102 ? -7.018 -6.231 17.569 1.00 94.94 102 ARG A N 1
ATOM 751 C CA . ARG A 1 102 ? -6.572 -7.243 16.598 1.00 94.94 102 ARG A CA 1
ATOM 752 C C . ARG A 1 102 ? -7.100 -6.959 15.195 1.00 94.94 102 ARG A C 1
ATOM 754 O O . ARG A 1 102 ? -6.351 -7.101 14.222 1.00 94.94 102 ARG A O 1
ATOM 761 N N . ASN A 1 103 ? -8.374 -6.594 15.063 1.00 97.12 103 ASN A N 1
ATOM 762 C CA . ASN A 1 103 ? -8.929 -6.232 13.761 1.00 97.12 103 ASN A CA 1
ATOM 763 C C . ASN A 1 103 ? -8.477 -4.829 13.329 1.00 97.12 103 ASN A C 1
ATOM 765 O O . ASN A 1 103 ? -8.238 -4.623 12.136 1.00 97.12 103 ASN A O 1
ATOM 769 N N . ALA A 1 104 ? -8.262 -3.911 14.278 1.00 97.94 104 ALA A N 1
ATOM 770 C CA . ALA A 1 104 ? -7.668 -2.605 14.013 1.00 97.94 104 ALA A CA 1
ATOM 771 C C . ALA A 1 104 ? -6.278 -2.732 13.378 1.00 97.94 104 ALA A C 1
ATOM 773 O O . ALA A 1 104 ? -6.049 -2.174 12.306 1.00 97.94 104 ALA A O 1
ATOM 774 N N . GLU A 1 105 ? -5.374 -3.521 13.977 1.00 97.25 105 GLU A N 1
ATOM 775 C CA . GLU A 1 105 ? -4.038 -3.770 13.419 1.00 97.25 105 GLU A CA 1
ATOM 776 C C . GLU A 1 105 ? -4.141 -4.301 11.985 1.00 97.25 105 GLU A C 1
ATOM 778 O O . GLU A 1 105 ? -3.487 -3.786 11.079 1.00 97.25 105 GLU A O 1
ATOM 783 N N . ALA A 1 106 ? -5.013 -5.284 11.747 1.00 97.19 106 ALA A N 1
ATOM 784 C CA . ALA A 1 106 ? -5.184 -5.862 10.420 1.00 97.19 106 ALA A CA 1
ATOM 785 C C . ALA A 1 106 ? -5.646 -4.837 9.373 1.00 97.19 106 ALA A C 1
ATOM 787 O O . ALA A 1 106 ? -5.099 -4.806 8.271 1.00 97.19 106 ALA A O 1
ATOM 788 N N . ALA A 1 107 ? -6.620 -3.985 9.702 1.00 98.19 107 ALA A N 1
ATOM 789 C CA . ALA A 1 107 ? -7.072 -2.921 8.809 1.00 98.19 107 ALA A CA 1
ATOM 790 C C . ALA A 1 107 ? -5.966 -1.876 8.576 1.00 98.19 107 ALA A C 1
ATOM 792 O O . ALA A 1 107 ? -5.665 -1.529 7.434 1.00 98.19 107 ALA A O 1
ATOM 793 N N . LEU A 1 108 ? -5.281 -1.437 9.632 1.00 98.44 108 LEU A N 1
ATOM 794 C CA . LEU A 1 108 ? -4.218 -0.434 9.539 1.00 98.44 108 LEU A CA 1
ATOM 795 C C . LEU A 1 108 ? -3.001 -0.927 8.744 1.00 98.44 108 LEU A C 1
ATOM 797 O O . LEU A 1 108 ? -2.390 -0.141 8.024 1.00 98.44 108 LEU A O 1
ATOM 801 N N . VAL A 1 109 ? -2.670 -2.222 8.793 1.00 97.56 109 VAL A N 1
ATOM 802 C CA . VAL A 1 109 ? -1.622 -2.808 7.937 1.00 97.56 109 VAL A CA 1
ATOM 803 C C . VAL A 1 109 ? -2.003 -2.711 6.458 1.00 97.56 109 VAL A C 1
ATOM 805 O O . VAL A 1 109 ? -1.157 -2.389 5.622 1.00 97.56 109 VAL A O 1
ATOM 808 N N . ARG A 1 110 ? -3.275 -2.940 6.110 1.00 97.38 110 ARG A N 1
ATOM 809 C CA . ARG A 1 110 ? -3.757 -2.752 4.729 1.00 97.38 110 ARG A CA 1
ATOM 810 C C . ARG A 1 110 ? -3.680 -1.284 4.310 1.00 97.38 110 ARG A C 1
ATOM 812 O O . ARG A 1 110 ? -3.260 -0.995 3.188 1.00 97.38 110 ARG A O 1
ATOM 819 N N . ALA A 1 111 ? -4.014 -0.364 5.218 1.00 98.19 111 ALA A N 1
ATOM 820 C CA . ALA A 1 111 ? -3.864 1.072 4.997 1.00 98.19 111 ALA A CA 1
ATOM 821 C C . ALA A 1 111 ? -2.397 1.463 4.747 1.00 98.19 111 ALA A C 1
ATOM 823 O O . ALA A 1 111 ? -2.116 2.144 3.763 1.00 98.19 111 ALA A O 1
ATOM 824 N N . GLU A 1 112 ? -1.459 0.965 5.562 1.00 97.94 112 GLU A N 1
ATOM 825 C CA . GLU A 1 112 ? -0.012 1.192 5.415 1.00 97.94 112 GLU A CA 1
ATOM 826 C C . GLU A 1 112 ? 0.494 0.728 4.045 1.00 97.94 112 GLU A C 1
ATOM 828 O O . GLU A 1 112 ? 1.206 1.458 3.361 1.00 97.94 112 GLU A O 1
ATOM 833 N N . ARG A 1 113 ? 0.079 -0.456 3.576 1.00 95.94 113 ARG A N 1
ATOM 834 C CA . ARG A 1 113 ? 0.490 -0.947 2.248 1.00 95.94 113 ARG A CA 1
ATOM 835 C C . ARG A 1 113 ? -0.034 -0.082 1.105 1.00 95.94 113 ARG A C 1
ATOM 837 O O . ARG A 1 113 ? 0.640 0.024 0.075 1.00 95.94 113 ARG A O 1
ATOM 844 N N . ALA A 1 114 ? -1.225 0.494 1.259 1.00 95.44 114 ALA A N 1
ATOM 845 C CA . ALA A 1 114 ? -1.856 1.335 0.250 1.00 95.44 114 ALA A CA 1
ATOM 846 C C . ALA A 1 114 ? -1.269 2.756 0.237 1.00 95.44 114 ALA A C 1
ATOM 848 O O . ALA A 1 114 ? -0.865 3.237 -0.824 1.00 95.44 114 ALA A O 1
ATOM 849 N N . LEU A 1 115 ? -1.179 3.399 1.403 1.00 96.81 115 LEU A N 1
ATOM 850 C CA . LEU A 1 115 ? -0.838 4.818 1.563 1.00 96.81 115 LEU A CA 1
ATOM 851 C C . LEU A 1 115 ? 0.639 5.072 1.888 1.00 96.81 115 LEU A C 1
ATOM 853 O O . LEU A 1 115 ? 1.124 6.177 1.664 1.00 96.81 115 LEU A O 1
ATOM 857 N N . GLY A 1 116 ? 1.367 4.057 2.347 1.00 97.00 116 GLY A N 1
ATOM 858 C CA . GLY A 1 116 ? 2.698 4.201 2.930 1.00 97.00 116 GLY A CA 1
ATOM 859 C C . GLY A 1 116 ? 2.642 4.485 4.435 1.00 97.00 116 GLY A C 1
ATOM 860 O O . GLY A 1 116 ? 1.575 4.652 5.028 1.00 97.00 116 GLY A O 1
ATOM 861 N N . ALA A 1 117 ? 3.810 4.538 5.069 1.00 95.00 117 ALA A N 1
ATOM 862 C CA . ALA A 1 117 ? 3.952 4.689 6.516 1.00 95.00 117 ALA A CA 1
ATOM 863 C C . ALA A 1 117 ? 3.855 6.159 6.968 1.00 95.00 117 ALA A C 1
ATOM 865 O O . ALA A 1 117 ? 4.846 6.761 7.401 1.00 95.00 117 ALA A O 1
ATOM 866 N N . THR A 1 118 ? 2.656 6.742 6.891 1.00 96.75 118 THR A N 1
ATOM 867 C CA . THR A 1 118 ? 2.405 8.106 7.389 1.00 96.75 118 THR A CA 1
ATOM 868 C C . THR A 1 118 ? 2.546 8.180 8.920 1.00 96.75 118 THR A C 1
ATOM 870 O O . THR A 1 118 ? 2.510 7.144 9.599 1.00 96.75 118 THR A O 1
ATOM 873 N N . PRO A 1 119 ? 2.772 9.369 9.510 1.00 96.56 119 PRO A N 1
ATOM 874 C CA . PRO A 1 119 ? 2.795 9.531 10.966 1.00 96.56 119 PRO A CA 1
ATOM 875 C C . PRO A 1 119 ? 1.544 8.971 11.659 1.00 96.56 119 PRO A C 1
ATOM 877 O O . PRO A 1 119 ? 1.676 8.267 12.657 1.00 96.56 119 PRO A O 1
ATOM 880 N N . GLU A 1 120 ? 0.362 9.199 11.086 1.00 97.00 120 GLU A N 1
ATOM 881 C CA . GLU A 1 120 ? -0.941 8.791 11.624 1.00 97.00 120 GLU A CA 1
ATOM 882 C C . GLU A 1 120 ? -1.110 7.269 11.578 1.00 97.00 120 GLU A C 1
ATOM 884 O O . GLU A 1 120 ? -1.453 6.649 12.583 1.00 97.00 120 GLU A O 1
ATOM 889 N N . ILE A 1 121 ? -0.788 6.637 10.441 1.00 97.56 121 ILE A N 1
ATOM 890 C CA . ILE A 1 121 ? -0.821 5.172 10.305 1.00 97.56 121 ILE A CA 1
ATOM 891 C C . ILE A 1 121 ? 0.134 4.525 11.307 1.00 97.56 121 ILE A C 1
ATOM 893 O O . ILE A 1 121 ? -0.225 3.556 11.976 1.00 97.56 121 ILE A O 1
ATOM 897 N N . ARG A 1 122 ? 1.349 5.069 11.448 1.00 96.31 122 ARG A N 1
ATOM 898 C CA . ARG A 1 122 ? 2.339 4.548 12.397 1.00 96.31 122 ARG A CA 1
ATOM 899 C C . ARG A 1 122 ? 1.914 4.746 13.850 1.00 96.31 122 ARG A C 1
ATOM 901 O O . ARG A 1 122 ? 2.245 3.900 14.676 1.00 96.31 122 ARG A O 1
ATOM 908 N N . ALA A 1 123 ? 1.236 5.843 14.179 1.00 96.25 123 ALA A N 1
ATOM 909 C CA . ALA A 1 123 ? 0.693 6.067 15.515 1.00 96.25 123 ALA A CA 1
ATOM 910 C C . ALA A 1 123 ? -0.409 5.043 15.824 1.00 96.25 123 ALA A C 1
ATOM 912 O O . ALA A 1 123 ? -0.292 4.300 16.798 1.00 96.25 123 ALA A O 1
ATOM 913 N N . ASN A 1 124 ? -1.398 4.906 14.938 1.00 97.31 124 ASN A N 1
ATOM 914 C CA . ASN A 1 124 ? -2.513 3.980 15.135 1.00 97.31 124 ASN A CA 1
ATOM 915 C C . ASN A 1 124 ? -2.055 2.515 15.155 1.00 97.31 124 ASN A C 1
ATOM 917 O O . ASN A 1 124 ? -2.561 1.735 15.957 1.00 97.31 124 ASN A O 1
ATOM 921 N N . LEU A 1 125 ? -1.070 2.127 14.332 1.00 97.50 125 LEU A N 1
ATOM 922 C CA . LEU A 1 125 ? -0.498 0.776 14.378 1.00 97.50 125 LEU A CA 1
ATOM 923 C C . LEU A 1 125 ? 0.176 0.485 15.718 1.00 97.50 125 LEU A C 1
ATOM 925 O O . LEU A 1 125 ? -0.008 -0.604 16.253 1.00 97.50 125 LEU A O 1
ATOM 929 N N . ARG A 1 126 ? 0.933 1.438 16.276 1.00 96.62 126 ARG A N 1
ATOM 930 C CA . ARG A 1 126 ? 1.538 1.261 17.605 1.00 96.62 126 ARG A CA 1
ATOM 931 C C . ARG A 1 126 ? 0.473 1.118 18.681 1.00 96.62 126 ARG A C 1
ATOM 933 O O . ARG A 1 126 ? 0.581 0.205 19.485 1.00 96.62 126 ARG A O 1
ATOM 940 N N . LEU A 1 127 ? -0.569 1.949 18.649 1.00 96.31 127 LEU A N 1
ATOM 941 C CA . LEU A 1 127 ? -1.689 1.851 19.588 1.00 96.31 127 LEU A CA 1
ATOM 942 C C . LEU A 1 127 ? -2.413 0.501 19.477 1.00 96.31 127 LEU A C 1
ATOM 944 O O . LEU A 1 127 ? -2.674 -0.134 20.493 1.00 96.31 127 LEU A O 1
ATOM 948 N N . ALA A 1 128 ? -2.684 0.028 18.257 1.00 96.44 128 ALA A N 1
ATOM 949 C CA . ALA A 1 128 ? -3.318 -1.270 18.034 1.00 96.44 128 ALA A CA 1
ATOM 950 C C . ALA A 1 128 ? -2.444 -2.433 18.530 1.00 96.44 128 ALA A C 1
ATOM 952 O O . ALA A 1 128 ? -2.939 -3.340 19.195 1.00 96.44 128 ALA A O 1
ATOM 953 N N . ILE A 1 129 ? -1.135 -2.397 18.258 1.00 95.62 129 ILE A N 1
ATOM 954 C CA . ILE A 1 129 ? -0.204 -3.423 18.741 1.00 95.62 129 ILE A CA 1
ATOM 955 C C . ILE A 1 129 ? -0.117 -3.373 20.267 1.00 95.62 129 ILE A C 1
ATOM 957 O O . ILE A 1 129 ? -0.270 -4.415 20.894 1.00 95.62 129 ILE A O 1
ATOM 961 N N . ALA A 1 130 ? 0.065 -2.192 20.860 1.00 95.31 130 ALA A N 1
ATOM 962 C CA . ALA A 1 130 ? 0.153 -2.008 22.305 1.00 95.31 130 ALA A CA 1
ATOM 963 C C . ALA A 1 130 ? -1.102 -2.515 23.027 1.00 95.31 130 ALA A C 1
ATOM 965 O O . ALA A 1 130 ? -0.996 -3.254 24.004 1.00 95.31 130 ALA A O 1
ATOM 966 N N . ALA A 1 131 ? -2.289 -2.192 22.506 1.00 93.19 131 ALA A N 1
ATOM 967 C CA . ALA A 1 131 ? -3.556 -2.671 23.047 1.00 93.19 131 ALA A CA 1
ATOM 968 C C . ALA A 1 131 ? -3.712 -4.195 22.909 1.00 93.19 131 ALA A C 1
ATOM 970 O O . ALA A 1 131 ? -4.240 -4.841 23.809 1.00 93.19 131 ALA A O 1
ATOM 971 N N . ARG A 1 132 ? -3.227 -4.792 21.811 1.00 92.69 132 ARG A N 1
ATOM 972 C CA . ARG A 1 132 ? -3.279 -6.247 21.608 1.00 92.69 132 ARG A CA 1
ATOM 973 C C . ARG A 1 132 ? -2.276 -7.006 22.480 1.00 92.69 132 ARG A C 1
ATOM 975 O O . ARG A 1 132 ? -2.559 -8.133 22.873 1.00 92.69 132 ARG A O 1
ATOM 982 N N . THR A 1 133 ? -1.087 -6.454 22.707 1.00 92.19 133 THR A N 1
ATOM 983 C CA . THR A 1 133 ? -0.003 -7.130 23.441 1.00 92.19 133 THR A CA 1
ATOM 984 C C . THR A 1 133 ? 0.034 -6.780 24.925 1.00 92.19 133 THR A C 1
ATOM 986 O O . THR A 1 133 ? 0.764 -7.432 25.667 1.00 92.19 133 THR A O 1
ATOM 989 N N . GLY A 1 134 ? -0.700 -5.750 25.355 1.00 91.25 134 GLY A N 1
ATOM 990 C CA . GLY A 1 134 ? -0.610 -5.196 26.706 1.00 91.25 134 GLY A CA 1
ATOM 991 C C . GLY A 1 134 ? 0.702 -4.450 26.977 1.00 91.25 134 GLY A C 1
ATOM 992 O O . GLY A 1 134 ? 1.032 -4.210 28.134 1.00 91.25 134 GLY A O 1
ATOM 993 N N . GLN A 1 135 ? 1.474 -4.103 25.939 1.00 91.88 135 GLN A N 1
ATOM 994 C CA . GLN A 1 135 ? 2.768 -3.423 26.065 1.00 91.88 135 GLN A CA 1
ATOM 995 C C . GLN A 1 135 ? 2.661 -1.982 25.545 1.00 91.88 135 GLN A C 1
ATOM 997 O O . GLN A 1 135 ? 2.639 -1.796 24.328 1.00 91.88 135 GLN A O 1
ATOM 1002 N N . PRO A 1 136 ? 2.630 -0.959 26.422 1.00 85.38 136 PRO A N 1
ATOM 1003 C CA . PRO A 1 136 ? 2.429 0.438 26.021 1.00 85.38 136 PRO A CA 1
ATOM 1004 C C . PRO A 1 136 ? 3.434 0.941 24.974 1.00 85.38 136 PRO A C 1
ATOM 1006 O O . PRO A 1 136 ? 3.055 1.656 24.050 1.00 85.38 136 PRO A O 1
ATOM 1009 N N . ASP A 1 137 ? 4.687 0.490 25.074 1.00 86.75 137 ASP A N 1
ATOM 1010 C CA . ASP A 1 137 ? 5.792 0.910 24.205 1.00 86.75 137 ASP A CA 1
ATOM 1011 C C . ASP A 1 137 ? 6.127 -0.119 23.113 1.00 86.75 137 ASP A C 1
ATOM 1013 O O . ASP A 1 137 ? 7.265 -0.194 22.642 1.00 86.75 137 ASP A O 1
ATOM 1017 N N . ALA A 1 138 ? 5.154 -0.943 22.705 1.00 85.94 138 ALA A N 1
ATOM 1018 C CA . ALA A 1 138 ? 5.383 -1.968 21.693 1.00 85.94 138 ALA A CA 1
ATOM 1019 C C . ALA A 1 138 ? 5.937 -1.348 20.388 1.00 85.94 138 ALA A C 1
ATOM 1021 O O . ALA A 1 138 ? 5.266 -0.526 19.746 1.00 85.94 138 ALA A O 1
ATOM 1022 N N . PRO A 1 139 ? 7.153 -1.729 19.949 1.00 90.00 139 PRO A N 1
ATOM 1023 C CA . PRO A 1 139 ? 7.714 -1.201 18.718 1.00 90.00 139 PRO A CA 1
ATOM 1024 C C . PRO A 1 139 ? 6.964 -1.758 17.505 1.00 90.00 139 PRO A C 1
ATOM 1026 O O . PRO A 1 139 ? 6.414 -2.862 17.524 1.00 90.00 139 PRO A O 1
ATOM 1029 N N . LEU A 1 140 ? 6.997 -1.015 16.395 1.00 92.81 140 LEU A N 1
ATOM 1030 C CA . LEU A 1 140 ? 6.553 -1.565 15.116 1.00 92.81 140 LEU A CA 1
ATOM 1031 C C . LEU A 1 140 ? 7.446 -2.758 14.728 1.00 92.81 140 LEU A C 1
ATOM 1033 O O . LEU A 1 140 ? 8.653 -2.719 14.985 1.00 92.81 140 LEU A O 1
ATOM 1037 N N . PRO A 1 141 ? 6.905 -3.787 14.051 1.00 92.88 141 PRO A N 1
ATOM 1038 C CA . PRO A 1 141 ? 7.691 -4.955 13.681 1.00 92.88 141 PRO A CA 1
ATOM 1039 C C . PRO A 1 141 ? 8.921 -4.572 12.835 1.00 92.88 141 PRO A C 1
ATOM 1041 O O . PRO A 1 141 ? 8.756 -3.804 11.875 1.00 92.88 141 PRO A O 1
ATOM 1044 N N . PRO A 1 142 ? 10.114 -5.160 13.077 1.00 93.75 142 PRO A N 1
ATOM 1045 C CA . PRO A 1 142 ? 11.365 -4.802 12.388 1.00 93.75 142 PRO A CA 1
ATOM 1046 C C . PRO A 1 142 ? 11.294 -4.832 10.855 1.00 93.75 142 PRO A C 1
ATOM 1048 O O . PRO A 1 142 ? 12.050 -4.137 10.180 1.00 93.75 142 PRO A O 1
ATOM 1051 N N . SER A 1 143 ? 10.334 -5.573 10.293 1.00 93.50 143 SER A N 1
ATOM 1052 C CA . SER A 1 143 ? 9.947 -5.512 8.876 1.00 93.50 143 SER A CA 1
ATOM 1053 C C . SER A 1 143 ? 9.821 -4.086 8.312 1.00 93.50 143 SER A C 1
ATOM 1055 O O . SER A 1 143 ? 10.217 -3.867 7.173 1.00 93.50 143 SER A O 1
ATOM 1057 N N . ARG A 1 144 ? 9.341 -3.098 9.088 1.00 93.75 144 ARG A N 1
ATOM 1058 C CA . ARG A 1 144 ? 9.207 -1.699 8.630 1.00 93.75 144 ARG A CA 1
ATOM 1059 C C . ARG A 1 144 ? 10.559 -1.016 8.405 1.00 93.75 144 ARG A C 1
ATOM 1061 O O . ARG A 1 144 ? 10.628 -0.072 7.627 1.00 93.75 144 ARG A O 1
ATOM 1068 N N . ILE A 1 145 ? 11.612 -1.490 9.072 1.00 93.50 145 ILE A N 1
ATOM 1069 C CA . ILE A 1 145 ? 12.985 -0.990 8.929 1.00 93.50 145 ILE A CA 1
ATOM 1070 C C . ILE A 1 145 ? 13.668 -1.726 7.775 1.00 93.50 145 ILE A C 1
ATOM 1072 O O . ILE A 1 145 ? 14.125 -1.099 6.823 1.00 93.50 145 ILE A O 1
ATOM 1076 N N . PHE A 1 146 ? 13.682 -3.062 7.821 1.00 95.69 146 PHE A N 1
ATOM 1077 C CA . PHE A 1 146 ? 14.379 -3.872 6.818 1.00 95.69 146 PHE A CA 1
ATOM 1078 C C . PHE A 1 146 ? 13.734 -3.825 5.438 1.00 95.69 146 PHE A C 1
ATOM 1080 O O . PHE A 1 146 ? 14.434 -4.004 4.455 1.00 95.69 146 PHE A O 1
ATOM 1087 N N . LEU A 1 147 ? 12.425 -3.579 5.357 1.00 95.62 147 LEU A N 1
ATOM 1088 C CA . LEU A 1 147 ? 11.678 -3.424 4.110 1.00 95.62 147 LEU A CA 1
ATOM 1089 C C . LEU A 1 147 ? 11.126 -1.997 3.994 1.00 95.62 147 LEU A C 1
ATOM 1091 O O . LEU A 1 147 ? 9.988 -1.794 3.568 1.00 95.62 147 LEU A O 1
ATOM 1095 N N . ALA A 1 148 ? 11.914 -0.988 4.377 1.00 95.12 148 ALA A N 1
ATOM 1096 C CA . ALA A 1 148 ? 11.487 0.412 4.324 1.00 95.12 148 ALA A CA 1
ATOM 1097 C C . ALA A 1 148 ? 10.998 0.827 2.922 1.00 95.12 148 ALA A C 1
ATOM 1099 O O . ALA A 1 148 ? 9.976 1.495 2.802 1.00 95.12 148 ALA A O 1
ATOM 1100 N N . TRP A 1 149 ? 11.634 0.347 1.846 1.00 94.31 149 TRP A N 1
ATOM 1101 C CA . TRP A 1 149 ? 11.189 0.590 0.461 1.00 94.31 149 TRP A CA 1
ATOM 1102 C C . TRP A 1 149 ? 9.797 0.011 0.142 1.00 94.31 149 TRP A C 1
ATOM 1104 O O . TRP A 1 149 ? 9.168 0.408 -0.838 1.00 94.31 149 TRP A O 1
ATOM 1114 N N . HIS A 1 150 ? 9.316 -0.950 0.935 1.00 96.25 150 HIS A N 1
ATOM 1115 C CA . HIS A 1 150 ? 7.987 -1.541 0.805 1.00 96.25 150 HIS A CA 1
ATOM 1116 C C . HIS A 1 150 ? 6.937 -0.789 1.623 1.00 96.25 150 HIS A C 1
ATOM 1118 O O . HIS A 1 150 ? 5.873 -0.485 1.090 1.00 96.25 150 HIS A O 1
ATOM 1124 N N . TYR A 1 151 ? 7.229 -0.499 2.895 1.00 95.75 151 TYR A N 1
ATOM 1125 C CA . TYR A 1 151 ? 6.251 0.074 3.828 1.00 95.75 151 TYR A CA 1
ATOM 1126 C C . TYR A 1 151 ? 6.228 1.603 3.834 1.00 95.75 151 TYR A C 1
ATOM 1128 O O . TYR A 1 151 ? 5.184 2.196 4.077 1.00 95.75 151 TYR A O 1
ATOM 1136 N N . HIS A 1 152 ? 7.354 2.268 3.566 1.00 95.94 152 HIS A N 1
ATOM 1137 C CA . HIS A 1 152 ? 7.417 3.728 3.611 1.00 95.94 152 HIS A CA 1
ATOM 1138 C C . HIS A 1 152 ? 6.674 4.370 2.435 1.00 95.94 152 HIS A C 1
ATOM 1140 O O . HIS A 1 152 ? 5.994 5.377 2.608 1.00 95.94 152 H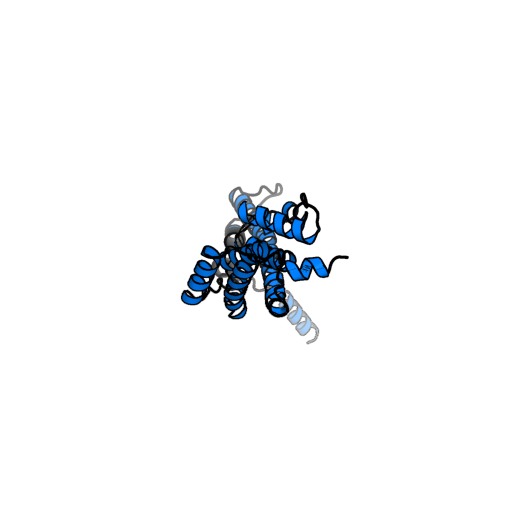IS A O 1
ATOM 1146 N N . PHE A 1 153 ? 6.763 3.763 1.250 1.00 96.38 153 PHE A N 1
ATOM 1147 C CA . PHE A 1 153 ? 6.172 4.294 0.027 1.00 96.38 153 PHE A CA 1
ATOM 1148 C C . PHE A 1 153 ? 4.780 3.724 -0.249 1.00 96.38 153 PHE A C 1
ATOM 1150 O O . PHE A 1 153 ? 4.551 2.515 -0.154 1.00 96.38 153 PHE A O 1
ATOM 1157 N N . SER A 1 154 ? 3.865 4.596 -0.680 1.00 95.31 154 SER A N 1
ATOM 1158 C CA . SER A 1 154 ? 2.518 4.202 -1.099 1.00 95.31 154 SER A CA 1
ATOM 1159 C C . SER A 1 154 ? 2.555 3.172 -2.229 1.00 95.31 154 SER A C 1
ATOM 1161 O O . SER A 1 154 ? 3.474 3.155 -3.055 1.00 95.31 154 SER A O 1
ATOM 1163 N N . ARG A 1 155 ? 1.526 2.318 -2.314 1.00 94.00 155 ARG A N 1
ATOM 1164 C CA . ARG A 1 155 ? 1.394 1.350 -3.418 1.00 94.00 155 ARG A CA 1
ATOM 1165 C C . ARG A 1 155 ? 1.468 2.046 -4.776 1.00 94.00 155 ARG A C 1
ATOM 1167 O O . ARG A 1 155 ? 2.140 1.543 -5.671 1.00 94.00 155 ARG A O 1
ATOM 1174 N N . GLY A 1 156 ? 0.823 3.206 -4.908 1.00 92.62 156 GLY A N 1
ATOM 1175 C CA . GLY A 1 156 ? 0.852 4.003 -6.133 1.00 92.62 156 GLY A CA 1
ATOM 1176 C C . GLY A 1 156 ? 2.272 4.406 -6.532 1.00 92.62 156 GLY A C 1
ATOM 1177 O O . GLY A 1 156 ? 2.679 4.157 -7.664 1.00 92.62 156 GLY A O 1
ATOM 1178 N N . LEU A 1 157 ? 3.060 4.947 -5.598 1.00 94.81 157 LEU A N 1
ATOM 1179 C CA . LEU A 1 157 ? 4.452 5.315 -5.869 1.00 94.81 157 LEU A CA 1
ATOM 1180 C C . LEU A 1 157 ? 5.303 4.091 -6.231 1.00 94.81 157 LEU A C 1
ATOM 1182 O O . LEU A 1 157 ? 6.093 4.149 -7.168 1.00 94.81 157 LEU A O 1
ATOM 1186 N N . ARG A 1 158 ? 5.110 2.959 -5.547 1.00 95.69 158 ARG A N 1
ATOM 1187 C CA . ARG A 1 158 ? 5.828 1.710 -5.857 1.00 95.69 158 ARG A CA 1
ATOM 1188 C C . ARG A 1 158 ? 5.517 1.196 -7.266 1.00 95.69 158 ARG A C 1
ATOM 1190 O O . ARG A 1 158 ? 6.429 0.747 -7.954 1.00 95.69 158 ARG A O 1
ATOM 1197 N N . ILE A 1 159 ? 4.267 1.314 -7.721 1.00 93.75 159 ILE A N 1
ATOM 1198 C CA . ILE A 1 159 ? 3.882 1.006 -9.108 1.00 93.75 159 ILE A CA 1
ATOM 1199 C C . ILE A 1 159 ? 4.567 1.975 -10.078 1.00 93.75 159 ILE A C 1
ATOM 1201 O O . ILE A 1 159 ? 5.142 1.529 -11.066 1.00 93.75 159 ILE A O 1
ATOM 1205 N N . TRP A 1 160 ? 4.583 3.278 -9.791 1.00 93.94 160 TRP A N 1
ATOM 1206 C CA . TRP A 1 160 ? 5.284 4.246 -10.639 1.00 93.94 160 TRP A CA 1
ATOM 1207 C C . TRP A 1 160 ? 6.790 3.990 -10.721 1.00 93.94 160 TRP A C 1
ATOM 1209 O O . TRP A 1 160 ? 7.357 4.072 -11.806 1.00 93.94 160 TRP A O 1
ATOM 1219 N N . LEU A 1 161 ? 7.437 3.619 -9.615 1.00 95.75 161 LEU A N 1
ATOM 1220 C CA . LEU A 1 161 ? 8.861 3.268 -9.593 1.00 95.75 161 LEU A CA 1
ATOM 1221 C C . LEU A 1 161 ? 9.147 1.969 -10.356 1.00 95.75 161 LEU A C 1
ATOM 1223 O O . LEU A 1 161 ? 10.163 1.879 -11.044 1.00 95.75 161 LEU A O 1
ATOM 1227 N N . LEU A 1 162 ? 8.235 0.995 -10.298 1.00 94.88 162 LEU A N 1
ATOM 1228 C CA . LEU A 1 162 ? 8.280 -0.201 -11.140 1.00 94.88 162 LEU A CA 1
ATOM 1229 C C . LEU A 1 162 ? 8.186 0.163 -12.632 1.00 94.88 162 LEU A C 1
ATOM 1231 O O . LEU A 1 162 ? 9.015 -0.287 -13.420 1.00 94.88 162 LEU A O 1
ATOM 1235 N N . LEU A 1 163 ? 7.214 0.996 -13.020 1.00 93.19 163 LEU A N 1
ATOM 1236 C CA . LEU A 1 163 ? 7.028 1.436 -14.408 1.00 93.19 163 LEU A CA 1
ATOM 1237 C C . LEU A 1 163 ? 8.212 2.274 -14.912 1.00 93.19 163 LEU A C 1
ATOM 1239 O O . LEU A 1 163 ? 8.668 2.088 -16.038 1.00 93.19 163 LEU A O 1
ATOM 1243 N N . ALA A 1 164 ? 8.758 3.151 -14.067 1.00 93.75 164 ALA A N 1
ATOM 1244 C CA . ALA A 1 164 ? 9.973 3.895 -14.372 1.00 93.75 164 ALA A CA 1
ATOM 1245 C C . ALA A 1 164 ? 11.161 2.943 -14.570 1.00 93.75 164 ALA A C 1
ATOM 1247 O O . ALA A 1 164 ? 11.879 3.057 -15.560 1.00 93.75 164 ALA A O 1
ATOM 1248 N N . GLY A 1 165 ? 11.332 1.956 -13.684 1.00 95.19 165 GLY A N 1
ATOM 1249 C CA . GLY A 1 165 ? 12.348 0.913 -13.825 1.00 95.19 165 GLY A CA 1
ATOM 1250 C C . GLY A 1 165 ? 12.222 0.139 -15.137 1.00 95.19 165 GLY A C 1
ATOM 1251 O O . GLY A 1 165 ? 13.218 -0.048 -15.837 1.00 95.19 165 GLY A O 1
ATOM 1252 N N . TRP A 1 166 ? 10.996 -0.243 -15.505 1.00 94.38 166 TRP A N 1
ATOM 1253 C CA . TRP A 1 166 ? 10.674 -0.913 -16.767 1.00 94.38 166 TRP A CA 1
ATOM 1254 C C . TRP A 1 166 ? 11.105 -0.085 -17.978 1.00 94.38 166 TRP A C 1
ATOM 1256 O O . TRP A 1 166 ? 11.864 -0.567 -18.821 1.00 94.38 166 TRP A O 1
ATOM 1266 N N . ALA A 1 167 ? 10.689 1.182 -18.030 1.00 92.00 167 ALA A N 1
ATOM 1267 C CA . ALA A 1 167 ? 11.039 2.083 -19.120 1.00 92.00 167 ALA A CA 1
ATOM 1268 C C . ALA A 1 167 ? 12.559 2.306 -19.211 1.00 92.00 167 ALA A C 1
ATOM 1270 O O . ALA A 1 167 ? 13.138 2.172 -20.288 1.00 92.00 167 ALA A O 1
ATOM 1271 N N . LEU A 1 168 ? 13.231 2.589 -18.087 1.00 94.38 168 LEU A N 1
ATOM 1272 C CA . LEU A 1 168 ? 14.683 2.808 -18.047 1.00 94.38 168 LEU A CA 1
ATOM 1273 C C . LEU A 1 168 ? 15.459 1.564 -18.495 1.00 94.38 168 LEU A C 1
ATOM 1275 O O . LEU A 1 168 ? 16.423 1.682 -19.254 1.00 94.38 168 LEU A O 1
ATOM 1279 N N . PHE A 1 169 ? 15.020 0.375 -18.076 1.00 94.44 169 PHE A N 1
ATOM 1280 C CA . PHE A 1 169 ? 15.654 -0.884 -18.451 1.00 94.44 169 PHE A CA 1
ATOM 1281 C C . PHE A 1 169 ? 15.635 -1.096 -19.969 1.00 94.44 169 PHE A C 1
ATOM 1283 O O . PHE A 1 169 ? 16.688 -1.284 -20.588 1.00 94.44 169 PHE A O 1
ATOM 1290 N N . TRP A 1 170 ? 14.452 -0.999 -20.580 1.00 93.31 170 TRP A N 1
ATOM 1291 C CA . TRP A 1 170 ? 14.294 -1.208 -22.018 1.00 93.31 170 TRP A CA 1
ATOM 1292 C C . TRP A 1 170 ? 14.936 -0.095 -22.850 1.00 93.31 170 TRP A C 1
ATOM 1294 O O . TRP A 1 170 ? 15.611 -0.393 -23.837 1.00 93.31 170 TRP A O 1
ATOM 1304 N N . CYS A 1 171 ? 14.842 1.167 -22.417 1.00 91.25 171 CYS A N 1
ATOM 1305 C CA . CYS A 1 171 ? 15.560 2.280 -23.044 1.00 91.25 171 CYS A CA 1
ATOM 1306 C C . CYS A 1 171 ? 17.083 2.085 -22.987 1.00 91.25 171 CYS A C 1
ATOM 1308 O O . CYS A 1 171 ? 17.777 2.335 -23.974 1.00 91.25 171 CYS A O 1
ATOM 1310 N N . GLY A 1 172 ? 17.617 1.600 -21.861 1.00 93.12 172 GLY A N 1
ATOM 1311 C CA . GLY A 1 172 ? 19.044 1.309 -21.709 1.00 93.12 172 GLY A CA 1
ATOM 1312 C C . GLY A 1 172 ? 19.506 0.203 -22.653 1.00 93.12 172 GLY A C 1
ATOM 1313 O O . GLY A 1 172 ? 20.548 0.330 -23.302 1.00 93.12 172 GLY A O 1
ATOM 1314 N N . LEU A 1 173 ? 18.701 -0.853 -22.801 1.00 92.00 173 LEU A N 1
ATOM 1315 C CA . LEU A 1 173 ? 18.985 -1.948 -23.726 1.00 92.00 173 LEU A CA 1
ATOM 1316 C C . LEU A 1 173 ? 18.896 -1.505 -25.195 1.00 92.00 173 LEU A C 1
ATOM 1318 O O . LEU A 1 173 ? 19.786 -1.830 -25.983 1.00 92.00 173 LEU A O 1
ATOM 1322 N N . ALA A 1 174 ? 17.892 -0.701 -25.550 1.00 90.19 174 ALA A N 1
ATOM 1323 C CA . ALA A 1 174 ? 17.756 -0.110 -26.880 1.00 90.19 174 ALA A CA 1
ATOM 1324 C C . ALA A 1 174 ? 18.958 0.787 -27.224 1.00 90.19 174 ALA A C 1
ATOM 1326 O O . ALA A 1 174 ? 19.567 0.640 -28.287 1.00 90.19 174 ALA A O 1
ATOM 1327 N N . LEU A 1 175 ? 19.382 1.647 -26.289 1.00 89.12 175 LEU A N 1
ATOM 1328 C CA . LEU A 1 175 ? 20.559 2.501 -26.464 1.00 89.12 175 LEU A CA 1
ATOM 1329 C C . LEU A 1 175 ? 21.853 1.679 -26.603 1.00 89.12 175 LEU A C 1
ATOM 1331 O O . LEU A 1 175 ? 22.779 2.059 -27.326 1.00 89.12 175 LEU A O 1
ATOM 1335 N N . ARG A 1 176 ? 21.928 0.515 -25.952 1.00 87.88 176 ARG A N 1
ATOM 1336 C CA . ARG A 1 176 ? 23.062 -0.406 -26.087 1.00 87.88 176 ARG A CA 1
ATOM 1337 C C . ARG A 1 176 ? 23.156 -1.032 -27.484 1.00 87.88 176 ARG A C 1
ATOM 1339 O O . ARG A 1 176 ? 24.275 -1.299 -27.921 1.00 87.88 176 ARG A O 1
ATOM 1346 N N . LEU A 1 177 ? 22.037 -1.242 -28.186 1.00 85.88 177 LEU A N 1
ATOM 1347 C CA . LEU A 1 177 ? 22.041 -1.773 -29.559 1.00 85.88 177 LEU A CA 1
ATOM 1348 C C . LEU A 1 177 ? 22.564 -0.762 -30.584 1.00 85.88 177 LEU A C 1
ATOM 1350 O O . LEU A 1 177 ? 23.229 -1.152 -31.539 1.00 85.88 177 LEU A O 1
ATOM 1354 N N . VAL A 1 178 ? 22.301 0.529 -30.372 1.00 86.06 178 VAL A N 1
ATOM 1355 C CA . VAL A 1 178 ? 22.740 1.601 -31.286 1.00 86.06 178 VAL A CA 1
ATOM 1356 C C . VAL A 1 178 ? 24.108 2.186 -30.924 1.00 86.06 178 VAL A C 1
ATOM 1358 O O . VAL A 1 178 ? 24.652 3.005 -31.662 1.00 86.06 178 VAL A O 1
ATOM 1361 N N . THR A 1 179 ? 24.690 1.784 -29.791 1.00 84.25 179 THR A N 1
ATOM 1362 C CA . THR A 1 179 ? 26.050 2.181 -29.404 1.00 84.25 179 THR A CA 1
ATOM 1363 C C . THR A 1 179 ? 27.042 1.072 -29.752 1.00 84.25 179 THR A C 1
ATOM 1365 O O . THR A 1 179 ? 26.829 -0.074 -29.359 1.00 84.25 179 THR A O 1
ATOM 1368 N N . PRO A 1 180 ? 28.158 1.361 -30.441 1.00 75.81 180 PRO A N 1
ATOM 1369 C CA . PRO A 1 180 ? 29.109 0.327 -30.837 1.00 75.81 180 PRO A CA 1
ATOM 1370 C C . PRO A 1 180 ? 29.748 -0.362 -29.616 1.00 75.81 180 PRO A C 1
ATOM 1372 O O . PRO A 1 180 ? 29.913 0.272 -28.562 1.00 75.81 180 PRO A O 1
ATOM 1375 N N . PRO A 1 181 ? 30.075 -1.665 -29.711 1.00 75.88 181 PRO A N 1
ATOM 1376 C CA . PRO A 1 181 ? 30.811 -2.372 -28.669 1.00 75.88 181 PRO A CA 1
ATOM 1377 C C . PRO A 1 181 ? 32.230 -1.799 -28.514 1.00 75.88 181 PRO A C 1
ATOM 1379 O O . PRO A 1 181 ? 32.763 -1.224 -29.463 1.00 75.88 181 PRO A O 1
ATOM 1382 N N . PRO A 1 182 ? 32.852 -1.929 -27.326 1.00 74.94 182 PRO A N 1
ATOM 1383 C CA . PRO A 1 182 ? 34.232 -1.496 -27.132 1.00 74.94 182 PRO A CA 1
ATOM 1384 C C . PRO A 1 182 ? 35.152 -2.240 -28.111 1.00 74.94 182 PRO A C 1
ATOM 1386 O O . PRO A 1 182 ? 35.137 -3.471 -28.159 1.00 74.94 182 PRO A O 1
ATOM 1389 N N . ALA A 1 183 ? 35.932 -1.490 -28.889 1.00 66.62 183 ALA A N 1
ATOM 1390 C CA . ALA A 1 183 ? 36.885 -2.014 -29.863 1.00 66.62 183 ALA A CA 1
ATOM 1391 C C . ALA A 1 183 ? 38.321 -1.797 -29.359 1.00 66.62 183 ALA A C 1
ATOM 1393 O O . ALA A 1 183 ? 38.632 -0.734 -28.826 1.00 66.62 183 ALA A O 1
ATOM 1394 N N . GLY A 1 184 ? 39.194 -2.793 -29.539 1.00 62.88 184 GLY A N 1
ATOM 1395 C CA . GLY A 1 184 ? 40.610 -2.727 -29.152 1.00 62.88 184 GLY A CA 1
ATOM 1396 C C . GLY A 1 184 ? 41.001 -3.600 -27.950 1.00 62.88 184 GLY A C 1
ATOM 1397 O O . GLY A 1 184 ? 40.159 -4.151 -27.243 1.00 62.88 184 GLY A O 1
ATOM 1398 N N . ARG A 1 185 ? 42.320 -3.746 -27.739 1.00 56.16 185 ARG A N 1
ATOM 1399 C CA . ARG A 1 185 ? 42.938 -4.592 -26.691 1.00 56.16 185 ARG A CA 1
ATOM 1400 C C . ARG A 1 185 ? 42.753 -4.010 -25.278 1.00 56.16 185 ARG A C 1
ATOM 1402 O O . ARG A 1 185 ? 42.647 -4.757 -24.311 1.00 56.16 185 ARG A O 1
ATOM 1409 N N . LEU A 1 186 ? 42.640 -2.685 -25.179 1.00 60.62 186 LEU A N 1
ATOM 1410 C CA . LEU A 1 186 ? 42.222 -1.949 -23.987 1.00 60.62 186 LEU A CA 1
ATOM 1411 C C . LEU A 1 186 ? 40.723 -1.665 -24.147 1.00 60.62 186 LEU A C 1
ATOM 1413 O O . LEU A 1 186 ? 40.349 -0.762 -24.886 1.00 60.62 186 LEU A O 1
ATOM 1417 N N . ARG A 1 187 ? 39.856 -2.481 -23.537 1.00 67.00 187 ARG A N 1
ATOM 1418 C CA . ARG A 1 187 ? 38.384 -2.388 -23.640 1.00 67.00 187 ARG A CA 1
ATOM 1419 C C . ARG A 1 187 ? 37.840 -1.101 -22.993 1.00 67.00 187 ARG A C 1
ATOM 1421 O O . ARG A 1 187 ? 37.179 -1.155 -21.958 1.00 67.00 187 ARG A O 1
ATOM 1428 N N . THR A 1 188 ? 38.103 0.065 -23.573 1.00 70.94 188 THR A N 1
ATOM 1429 C CA . THR A 1 188 ? 37.545 1.328 -23.087 1.00 70.94 188 THR A CA 1
ATOM 1430 C C . THR A 1 188 ? 36.083 1.429 -23.515 1.00 70.94 188 THR A C 1
ATOM 1432 O O . THR A 1 188 ? 35.723 1.335 -24.689 1.00 70.94 188 THR A O 1
ATOM 1435 N N . VAL A 1 189 ? 35.191 1.555 -22.534 1.00 77.31 189 VAL A N 1
ATOM 1436 C CA . VAL A 1 189 ? 33.755 1.699 -22.784 1.00 77.31 189 VAL A CA 1
ATOM 1437 C C . VAL A 1 189 ? 33.483 3.153 -23.158 1.00 77.31 189 VAL A C 1
ATOM 1439 O O . VAL A 1 189 ? 33.838 4.065 -22.414 1.00 77.31 189 VAL A O 1
ATOM 1442 N N . SER A 1 190 ? 32.839 3.390 -24.303 1.00 85.19 190 SER A N 1
ATOM 1443 C CA . SER A 1 190 ? 32.448 4.748 -24.691 1.00 85.19 190 SER A CA 1
ATOM 1444 C C . SER A 1 190 ? 31.494 5.354 -23.655 1.00 85.19 190 SER A C 1
ATOM 1446 O O . SER A 1 190 ? 30.657 4.647 -23.091 1.00 85.19 190 SER A O 1
ATOM 1448 N N . ARG A 1 191 ? 31.556 6.677 -23.439 1.00 87.50 191 ARG A N 1
ATOM 1449 C CA . ARG A 1 191 ? 30.652 7.381 -22.503 1.00 87.50 191 ARG A CA 1
ATOM 1450 C C . ARG A 1 191 ? 29.176 7.053 -22.765 1.00 87.50 191 ARG A C 1
ATOM 1452 O O . ARG A 1 191 ? 28.418 6.836 -21.828 1.00 87.50 191 ARG A O 1
ATOM 1459 N N . ARG A 1 192 ? 28.788 6.936 -24.043 1.00 86.88 192 ARG A N 1
ATOM 1460 C CA . ARG A 1 192 ? 27.423 6.567 -24.458 1.00 86.88 192 ARG A CA 1
ATOM 1461 C C . ARG A 1 192 ? 27.037 5.151 -24.021 1.00 86.88 192 ARG A C 1
ATOM 1463 O O . ARG A 1 192 ? 25.936 4.949 -23.523 1.00 86.88 192 ARG A O 1
ATOM 1470 N N . ARG A 1 193 ? 27.940 4.176 -24.170 1.00 88.06 193 ARG A N 1
ATOM 1471 C CA . ARG A 1 193 ? 27.695 2.791 -23.740 1.00 88.06 193 ARG A CA 1
ATOM 1472 C C . ARG A 1 193 ? 27.731 2.646 -22.216 1.00 88.06 193 ARG A C 1
ATOM 1474 O O . ARG A 1 193 ? 26.944 1.880 -21.673 1.00 88.06 193 ARG A O 1
ATOM 1481 N N . ALA A 1 194 ? 28.585 3.401 -21.525 1.00 90.69 194 ALA A N 1
ATOM 1482 C CA . ALA A 1 194 ? 28.572 3.477 -20.065 1.00 90.69 194 ALA A CA 1
ATOM 1483 C C . ALA A 1 194 ? 27.232 4.030 -19.553 1.00 90.69 194 ALA A C 1
ATOM 1485 O O . ALA A 1 194 ? 26.615 3.419 -18.687 1.00 90.69 194 ALA A O 1
ATOM 1486 N N . PHE A 1 195 ? 26.731 5.115 -20.153 1.00 92.31 195 PHE A N 1
ATOM 1487 C CA . PHE A 1 195 ? 25.412 5.669 -19.844 1.00 92.31 195 PHE A CA 1
ATOM 1488 C C . PHE A 1 195 ? 24.274 4.667 -20.105 1.00 92.31 195 PHE A C 1
ATOM 1490 O O . PHE A 1 195 ? 23.428 4.472 -19.238 1.00 92.31 195 PHE A O 1
ATOM 1497 N N . ALA A 1 196 ? 24.292 3.960 -21.243 1.00 92.19 196 ALA A N 1
ATOM 1498 C CA . ALA A 1 196 ? 23.313 2.909 -21.545 1.00 92.19 196 ALA A CA 1
ATOM 1499 C C . ALA A 1 196 ? 23.311 1.781 -20.495 1.00 92.19 196 ALA A C 1
ATOM 1501 O O . ALA A 1 196 ? 22.249 1.333 -20.064 1.00 92.19 196 ALA A O 1
ATOM 1502 N N . ASN A 1 197 ? 24.497 1.354 -20.046 1.00 92.62 197 ASN A N 1
ATOM 1503 C CA . ASN A 1 197 ? 24.634 0.344 -18.996 1.00 92.62 197 ASN A CA 1
ATOM 1504 C C . ASN A 1 197 ? 24.124 0.846 -17.640 1.00 92.62 197 ASN A C 1
ATOM 1506 O O . ASN A 1 197 ? 23.496 0.077 -16.922 1.00 92.62 197 ASN A O 1
ATOM 1510 N N . LEU A 1 198 ? 24.369 2.115 -17.293 1.00 95.31 198 LEU A N 1
ATOM 1511 C CA . LEU A 1 198 ? 23.832 2.718 -16.070 1.00 95.31 198 LEU A CA 1
ATOM 1512 C C . LEU A 1 198 ? 22.303 2.775 -16.112 1.00 95.31 198 LEU A C 1
ATOM 1514 O O . LEU A 1 198 ? 21.662 2.404 -15.134 1.00 95.31 198 LEU A O 1
ATOM 1518 N N . LEU A 1 199 ? 21.724 3.175 -17.248 1.00 95.19 199 LEU A N 1
ATOM 1519 C CA . LEU A 1 199 ? 20.275 3.236 -17.436 1.00 95.19 199 LEU A CA 1
ATOM 1520 C C . LEU A 1 199 ? 19.634 1.851 -17.274 1.00 95.19 199 LEU A C 1
ATOM 1522 O O . LEU A 1 199 ? 18.694 1.689 -16.499 1.00 95.19 199 LEU A O 1
ATOM 1526 N N . ALA A 1 200 ? 20.203 0.841 -17.941 1.00 95.06 200 ALA A N 1
ATOM 1527 C CA . ALA A 1 200 ? 19.751 -0.541 -17.823 1.00 95.06 200 ALA A CA 1
ATOM 1528 C C . ALA A 1 200 ? 19.956 -1.100 -16.405 1.00 95.06 200 ALA A C 1
ATOM 1530 O O . ALA A 1 200 ? 19.082 -1.783 -15.881 1.00 95.06 200 ALA A O 1
ATOM 1531 N N . GLY A 1 201 ? 21.086 -0.793 -15.763 1.00 96.75 201 GLY A N 1
ATOM 1532 C CA . GLY A 1 201 ? 21.401 -1.243 -14.407 1.00 96.75 201 GLY A CA 1
ATOM 1533 C C . GLY A 1 201 ? 20.436 -0.682 -13.363 1.00 96.75 201 GLY A C 1
ATOM 1534 O O . GLY A 1 201 ? 19.843 -1.447 -12.604 1.00 96.75 201 GLY A O 1
ATOM 1535 N N . TRP A 1 202 ? 20.217 0.635 -13.364 1.00 97.38 202 TRP A N 1
ATOM 1536 C CA . TRP A 1 202 ? 19.251 1.280 -12.469 1.00 97.38 202 TRP A CA 1
ATOM 1537 C C . TRP A 1 202 ? 17.814 0.857 -12.769 1.00 97.38 202 TRP A C 1
ATOM 1539 O O . TRP A 1 202 ? 17.060 0.577 -11.838 1.00 97.38 202 TRP A O 1
ATOM 1549 N N . GLY A 1 203 ? 17.452 0.736 -14.051 1.00 97.25 203 GLY A N 1
ATOM 1550 C CA . GLY A 1 203 ? 16.155 0.198 -14.458 1.00 97.25 203 GLY A CA 1
ATOM 1551 C C . GLY A 1 203 ? 15.920 -1.211 -13.912 1.00 97.25 203 GLY A C 1
ATOM 1552 O O . GLY A 1 203 ? 14.894 -1.470 -13.290 1.00 97.25 203 GLY A O 1
ATOM 1553 N N . GLY A 1 204 ? 16.911 -2.097 -14.049 1.00 97.19 204 GLY A N 1
ATOM 1554 C CA . GLY A 1 204 ? 16.871 -3.459 -13.516 1.00 97.19 204 GLY A CA 1
ATOM 1555 C C . GLY A 1 204 ? 16.769 -3.515 -11.989 1.00 97.19 204 GLY A C 1
ATOM 1556 O O . GLY A 1 204 ? 15.988 -4.302 -11.457 1.00 97.19 204 GLY A O 1
ATOM 1557 N N . ALA A 1 205 ? 17.499 -2.654 -11.274 1.00 97.75 205 ALA A N 1
ATOM 1558 C CA . ALA A 1 205 ? 17.415 -2.567 -9.815 1.00 97.75 205 ALA A CA 1
ATOM 1559 C C . ALA A 1 205 ? 16.015 -2.131 -9.346 1.00 97.75 205 ALA A C 1
ATOM 1561 O O . ALA A 1 205 ? 15.438 -2.760 -8.458 1.00 97.75 205 ALA A O 1
ATOM 1562 N N . LEU A 1 206 ? 15.438 -1.100 -9.977 1.00 97.00 206 LEU A N 1
ATOM 1563 C CA . LEU A 1 206 ? 14.075 -0.642 -9.686 1.00 97.00 206 LEU A CA 1
ATOM 1564 C C . LEU A 1 206 ? 13.033 -1.722 -9.998 1.00 97.00 206 LEU A C 1
ATOM 1566 O O . LEU A 1 206 ? 12.156 -1.971 -9.171 1.00 97.00 206 LEU A O 1
ATOM 1570 N N . LEU A 1 207 ? 13.158 -2.392 -11.149 1.00 95.19 207 LEU A N 1
ATOM 1571 C CA . LEU A 1 207 ? 12.301 -3.516 -11.534 1.00 95.19 207 LEU A CA 1
ATOM 1572 C C . LEU A 1 207 ? 12.316 -4.625 -10.485 1.00 95.19 207 LEU A C 1
ATOM 1574 O O . LEU A 1 207 ? 11.259 -5.110 -10.092 1.00 95.19 207 LEU A O 1
ATOM 1578 N N . LEU A 1 208 ? 13.500 -5.016 -10.016 1.00 96.38 208 LEU A N 1
ATOM 1579 C CA . LEU A 1 208 ? 13.645 -6.099 -9.050 1.00 96.38 208 LEU A CA 1
ATOM 1580 C C . LEU A 1 208 ? 13.051 -5.721 -7.688 1.00 96.38 208 LEU A C 1
ATOM 1582 O O . LEU A 1 208 ? 12.222 -6.453 -7.146 1.00 96.38 208 LEU A O 1
ATOM 1586 N N . VAL A 1 209 ? 13.427 -4.555 -7.158 1.00 97.25 209 VAL A N 1
ATOM 1587 C CA . VAL A 1 209 ? 12.992 -4.106 -5.828 1.00 97.25 209 VAL A CA 1
ATOM 1588 C C . VAL A 1 209 ? 11.489 -3.824 -5.804 1.00 97.25 209 VAL A C 1
ATOM 1590 O O . VAL A 1 209 ? 10.769 -4.348 -4.948 1.00 97.25 209 VAL A O 1
ATOM 1593 N N . TYR A 1 210 ? 10.984 -3.021 -6.744 1.00 96.44 210 TYR A N 1
ATOM 1594 C CA . TYR A 1 210 ? 9.579 -2.613 -6.740 1.00 96.44 210 TYR A CA 1
ATOM 1595 C C . TYR A 1 210 ? 8.656 -3.643 -7.388 1.00 96.44 210 TYR A C 1
ATOM 1597 O O . TYR A 1 210 ? 7.512 -3.762 -6.956 1.00 96.44 210 TYR A O 1
ATOM 1605 N N . GLY A 1 211 ? 9.147 -4.462 -8.321 1.00 94.62 211 GLY A N 1
ATOM 1606 C CA . GLY A 1 211 ? 8.410 -5.618 -8.836 1.00 94.62 211 GLY A CA 1
ATOM 1607 C C . GLY A 1 211 ? 8.153 -6.651 -7.745 1.00 94.62 211 GLY A C 1
ATOM 1608 O O . GLY A 1 211 ? 7.004 -7.035 -7.528 1.00 94.62 211 GLY A O 1
ATOM 1609 N N . GLY A 1 212 ? 9.187 -7.014 -6.976 1.00 95.50 212 GLY A N 1
ATOM 1610 C CA . GLY A 1 212 ? 9.031 -7.875 -5.800 1.00 95.50 212 GLY A CA 1
ATOM 1611 C C . GLY A 1 212 ? 8.100 -7.261 -4.751 1.00 95.50 212 GLY A C 1
ATOM 1612 O O . GLY A 1 212 ? 7.211 -7.932 -4.233 1.00 95.50 212 GLY A O 1
ATOM 1613 N N . SER A 1 213 ? 8.236 -5.958 -4.491 1.00 96.06 213 SER A N 1
ATOM 1614 C CA . SER A 1 213 ? 7.392 -5.231 -3.536 1.00 96.06 213 SER A CA 1
ATOM 1615 C C . SER A 1 213 ? 5.906 -5.201 -3.929 1.00 96.06 213 SER A C 1
ATOM 1617 O O . SER A 1 213 ? 5.041 -5.439 -3.082 1.00 96.06 213 SER A O 1
ATOM 1619 N N . VAL A 1 214 ? 5.593 -4.924 -5.200 1.00 94.75 214 VAL A N 1
ATOM 1620 C CA . VAL A 1 214 ? 4.216 -4.908 -5.726 1.00 94.75 214 VAL A CA 1
ATOM 1621 C C . VAL A 1 214 ? 3.631 -6.320 -5.746 1.00 94.75 214 VAL A C 1
ATOM 1623 O O . VAL A 1 214 ? 2.500 -6.504 -5.296 1.00 94.75 214 VAL A O 1
ATOM 1626 N N . ALA A 1 215 ? 4.401 -7.321 -6.186 1.00 93.88 215 ALA A N 1
ATOM 1627 C CA . ALA A 1 215 ? 3.975 -8.720 -6.173 1.00 93.88 215 ALA A CA 1
ATOM 1628 C C . ALA A 1 215 ? 3.674 -9.208 -4.748 1.00 93.88 215 ALA A C 1
ATOM 1630 O O . ALA A 1 215 ? 2.633 -9.817 -4.506 1.00 93.88 215 ALA A O 1
ATOM 1631 N N . PHE A 1 216 ? 4.533 -8.868 -3.785 1.00 94.94 216 PHE A N 1
ATOM 1632 C CA . PHE A 1 216 ? 4.318 -9.197 -2.380 1.00 94.94 216 PHE A CA 1
ATOM 1633 C C . PHE A 1 216 ? 3.040 -8.552 -1.828 1.00 94.94 216 PHE A C 1
ATOM 1635 O O . PHE A 1 216 ? 2.222 -9.244 -1.223 1.00 94.94 216 PHE A O 1
ATOM 1642 N N . THR A 1 217 ? 2.795 -7.263 -2.110 1.00 94.44 217 THR A N 1
ATOM 1643 C CA . THR A 1 217 ? 1.518 -6.619 -1.748 1.00 94.44 217 THR A CA 1
ATOM 1644 C C . THR A 1 217 ? 0.326 -7.315 -2.405 1.00 94.44 217 THR A C 1
ATOM 1646 O O . THR A 1 217 ? -0.693 -7.495 -1.747 1.00 94.44 217 THR A O 1
ATOM 1649 N N . ALA A 1 218 ? 0.426 -7.727 -3.671 1.00 92.50 218 ALA A N 1
ATOM 1650 C CA . ALA A 1 218 ? -0.668 -8.412 -4.357 1.00 92.50 218 ALA A CA 1
ATOM 1651 C C . ALA A 1 218 ? -1.011 -9.761 -3.703 1.00 92.50 218 ALA A C 1
ATOM 1653 O O . ALA A 1 218 ? -2.189 -10.058 -3.513 1.00 92.50 218 ALA A O 1
ATOM 1654 N N . ILE A 1 219 ? 0.001 -10.540 -3.302 1.00 94.38 219 ILE A N 1
ATOM 1655 C CA . ILE A 1 219 ? -0.179 -11.809 -2.577 1.00 94.38 219 ILE A CA 1
ATOM 1656 C C . ILE A 1 219 ? -0.852 -11.558 -1.224 1.00 94.38 219 ILE A C 1
ATOM 1658 O O . ILE A 1 219 ? -1.822 -12.233 -0.882 1.00 94.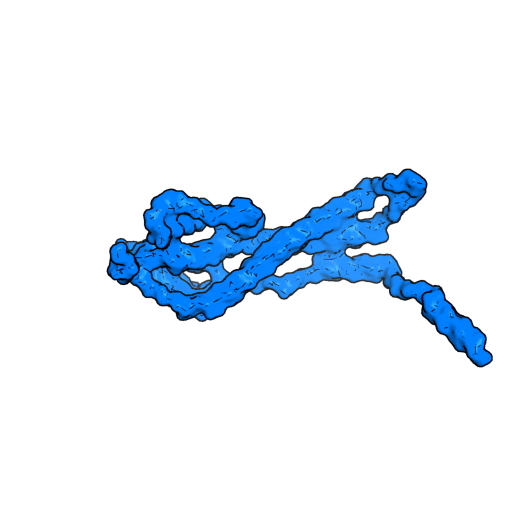38 219 ILE A O 1
ATOM 1662 N N . GLN A 1 220 ? -0.377 -10.561 -0.477 1.00 94.00 220 GLN A N 1
ATOM 1663 C CA . GLN A 1 220 ? -0.954 -10.216 0.819 1.00 94.00 220 GLN A CA 1
ATOM 1664 C C . GLN A 1 220 ? -2.399 -9.716 0.704 1.00 94.00 220 GLN A C 1
ATOM 1666 O O . GLN A 1 220 ? -3.254 -10.149 1.466 1.00 94.00 220 GLN A O 1
ATOM 1671 N N . GLU A 1 221 ? -2.705 -8.846 -0.261 1.00 92.50 221 GLU A N 1
ATOM 1672 C CA . GLU A 1 221 ? -4.078 -8.376 -0.478 1.00 92.50 221 GLU A CA 1
ATOM 1673 C C . GLU A 1 221 ? -5.005 -9.496 -0.959 1.00 92.50 221 GLU A C 1
ATOM 1675 O O . GLU A 1 221 ? -6.183 -9.500 -0.601 1.00 92.50 221 GLU A O 1
ATOM 1680 N N . ALA A 1 222 ? -4.503 -10.452 -1.748 1.00 92.38 222 ALA A N 1
ATOM 1681 C CA . ALA A 1 222 ? -5.272 -11.627 -2.150 1.00 92.38 222 ALA A CA 1
ATOM 1682 C C . ALA A 1 222 ? -5.594 -12.523 -0.946 1.00 92.38 222 ALA A C 1
ATOM 1684 O O . ALA A 1 222 ? -6.744 -12.931 -0.784 1.00 92.38 222 ALA A O 1
ATOM 1685 N N . HIS A 1 223 ? -4.603 -12.772 -0.085 1.00 94.44 223 HIS A N 1
ATOM 1686 C CA . HIS A 1 223 ? -4.789 -13.488 1.174 1.00 94.44 223 HIS A CA 1
ATOM 1687 C C . HIS A 1 223 ? -5.808 -12.772 2.069 1.00 94.44 223 HIS A C 1
ATOM 1689 O O . HIS A 1 223 ? -6.826 -13.353 2.438 1.00 94.44 223 HIS A O 1
ATOM 1695 N N . ASP A 1 224 ? -5.591 -11.489 2.352 1.00 93.75 224 ASP A N 1
ATOM 1696 C CA . ASP A 1 224 ? -6.453 -10.737 3.261 1.00 93.75 224 ASP A CA 1
ATOM 1697 C C . ASP A 1 224 ? -7.872 -10.619 2.719 1.00 93.75 224 ASP A C 1
ATOM 1699 O O . ASP A 1 224 ? -8.811 -10.788 3.481 1.00 93.75 224 ASP A O 1
ATOM 1703 N N . SER A 1 225 ? -8.057 -10.423 1.409 1.00 91.19 225 SER A N 1
ATOM 1704 C CA . SER A 1 225 ? -9.396 -10.404 0.801 1.00 91.19 225 SER A CA 1
ATOM 1705 C C . SER A 1 225 ? -10.117 -11.748 0.929 1.00 91.19 225 SER A C 1
ATOM 1707 O O . SER A 1 225 ? -11.333 -11.764 1.101 1.00 91.19 225 SER A O 1
ATOM 1709 N N . ARG A 1 226 ? -9.386 -12.870 0.853 1.00 92.62 226 ARG A N 1
ATOM 1710 C CA . ARG A 1 226 ? -9.956 -14.216 0.996 1.00 92.62 226 ARG A CA 1
ATOM 1711 C C . ARG A 1 226 ? -10.452 -14.454 2.417 1.00 92.62 226 ARG A C 1
ATOM 1713 O O . ARG A 1 226 ? -11.566 -14.931 2.572 1.00 92.62 226 ARG A O 1
ATOM 1720 N N . PHE A 1 227 ? -9.667 -14.088 3.427 1.00 93.00 227 PHE A N 1
ATOM 1721 C CA . PHE A 1 227 ? -9.964 -14.399 4.831 1.00 93.00 227 PHE A CA 1
ATOM 1722 C C . PHE A 1 227 ? -10.637 -13.246 5.595 1.00 93.00 227 PHE A C 1
ATOM 1724 O O . PHE A 1 227 ? -10.972 -13.389 6.765 1.00 93.00 227 PHE A O 1
ATOM 1731 N N . TRP A 1 228 ? -10.873 -12.092 4.956 1.00 93.94 228 TRP A N 1
ATOM 1732 C CA . TRP A 1 228 ? -11.454 -10.925 5.633 1.00 93.94 228 TRP A CA 1
ATOM 1733 C C . TRP A 1 228 ? -12.826 -11.213 6.252 1.00 93.94 228 TRP A C 1
ATOM 1735 O O . TRP A 1 228 ? -13.114 -10.763 7.355 1.00 93.94 228 TRP A O 1
ATOM 1745 N N . HIS A 1 229 ? -13.661 -11.977 5.547 1.00 90.12 229 HIS A N 1
ATOM 1746 C CA . HIS A 1 229 ? -15.033 -12.285 5.953 1.00 90.12 229 HIS A CA 1
ATOM 1747 C C . HIS A 1 229 ? -15.134 -13.156 7.218 1.00 90.12 229 HIS A C 1
ATOM 1749 O O . HIS A 1 229 ? -16.202 -13.209 7.819 1.00 90.12 229 HIS A O 1
ATOM 1755 N N . GLU A 1 230 ? -14.043 -13.809 7.624 1.00 91.38 230 GLU A N 1
ATOM 1756 C CA . GLU A 1 230 ? -13.965 -14.626 8.843 1.00 91.38 230 GLU A CA 1
ATOM 1757 C C . GLU A 1 230 ? -13.759 -13.770 10.103 1.00 91.38 230 GLU A C 1
ATOM 1759 O O . GLU A 1 230 ? -13.872 -14.260 11.226 1.00 91.38 230 GLU A O 1
ATOM 1764 N N . ARG A 1 231 ? -13.444 -12.478 9.940 1.00 91.25 231 ARG A N 1
ATOM 1765 C CA . ARG A 1 231 ? -13.226 -11.566 11.063 1.00 91.25 231 ARG A CA 1
ATOM 1766 C C . ARG A 1 231 ? -14.552 -11.201 11.717 1.00 91.25 231 ARG A C 1
ATOM 1768 O O . ARG A 1 231 ? -15.423 -10.594 11.097 1.00 91.25 231 ARG A O 1
ATOM 1775 N N . VAL A 1 232 ? -14.655 -11.515 13.002 1.00 89.81 232 VAL A N 1
ATOM 1776 C CA . VAL A 1 232 ? -15.734 -11.057 13.877 1.00 89.81 232 VAL A CA 1
ATOM 1777 C C . VAL A 1 232 ? -15.247 -9.819 14.613 1.00 89.81 232 VAL A C 1
ATOM 1779 O O . VAL A 1 232 ? -14.174 -9.851 15.213 1.00 89.81 232 VAL A O 1
ATOM 1782 N N . PHE A 1 233 ? -16.017 -8.734 14.540 1.00 92.06 233 PHE A N 1
ATOM 1783 C CA . PHE A 1 233 ? -15.711 -7.515 15.281 1.00 92.06 233 PHE A CA 1
ATOM 1784 C C . PHE A 1 233 ? -16.328 -7.595 16.668 1.00 92.06 233 PHE A C 1
ATOM 1786 O O . PHE A 1 233 ? -17.539 -7.796 16.800 1.00 92.06 233 PHE A O 1
ATOM 1793 N N . THR A 1 234 ? -15.491 -7.444 17.685 1.00 78.81 234 THR A N 1
ATOM 1794 C CA . THR A 1 234 ? -15.881 -7.627 19.084 1.00 78.81 234 THR A CA 1
ATOM 1795 C C . THR A 1 234 ? -15.749 -6.316 19.852 1.00 78.81 234 THR A C 1
ATOM 1797 O O . THR A 1 234 ? -14.697 -5.681 19.758 1.00 78.81 234 THR A O 1
ATOM 1800 N N . PRO A 1 235 ? -16.757 -5.913 20.642 1.00 73.94 235 PRO A N 1
ATOM 1801 C CA . PRO A 1 235 ? -16.636 -4.748 21.510 1.00 73.94 235 PRO A CA 1
ATOM 1802 C C . PRO A 1 235 ? -15.597 -4.983 22.617 1.00 73.94 235 PRO A C 1
ATOM 1804 O O . PRO A 1 235 ? -15.396 -6.110 23.076 1.00 73.94 235 PRO A O 1
ATOM 1807 N N . ALA A 1 236 ? -14.985 -3.899 23.101 1.00 64.50 236 ALA A N 1
ATOM 1808 C CA . ALA A 1 236 ? -13.968 -3.911 24.158 1.00 64.50 236 ALA A CA 1
ATOM 1809 C C . ALA A 1 236 ? -14.352 -4.710 25.423 1.00 64.50 236 ALA A C 1
ATOM 1811 O O . ALA A 1 236 ? -13.477 -5.272 26.080 1.00 64.50 236 ALA A O 1
ATOM 1812 N N . ALA A 1 237 ? -15.643 -4.755 25.776 1.00 56.53 237 ALA A N 1
ATOM 1813 C CA . ALA A 1 237 ? -16.138 -5.465 26.957 1.00 56.53 237 ALA A CA 1
ATOM 1814 C C . ALA A 1 237 ? -15.902 -6.985 26.876 1.00 56.53 237 ALA A C 1
ATOM 1816 O O . ALA A 1 237 ? -15.457 -7.583 27.850 1.00 56.53 237 ALA A O 1
ATOM 1817 N N . ALA A 1 238 ? -16.081 -7.584 25.694 1.00 58.06 238 ALA A N 1
ATOM 1818 C CA . ALA A 1 238 ? -15.881 -9.018 25.482 1.00 58.06 238 ALA A CA 1
ATOM 1819 C C . ALA A 1 238 ? -14.396 -9.433 25.547 1.00 58.06 238 ALA A C 1
ATOM 1821 O O . ALA A 1 238 ? -14.079 -10.558 25.920 1.00 58.06 238 ALA A O 1
ATOM 1822 N N . ASN A 1 239 ? -13.469 -8.519 25.231 1.00 52.22 239 ASN A N 1
ATOM 1823 C CA . ASN A 1 239 ? -12.029 -8.792 25.304 1.00 52.22 239 ASN A CA 1
ATOM 1824 C C . ASN A 1 239 ? -11.490 -8.797 26.746 1.00 52.22 239 ASN A C 1
ATOM 1826 O O . ASN A 1 239 ? -10.505 -9.480 27.017 1.00 52.22 239 ASN A O 1
ATOM 1830 N N . ARG A 1 240 ? -12.126 -8.082 27.688 1.00 51.44 240 ARG A N 1
ATOM 1831 C CA . ARG A 1 240 ? -11.709 -8.097 29.105 1.00 51.44 240 ARG A CA 1
ATOM 1832 C C . ARG A 1 240 ? -12.105 -9.384 29.825 1.00 51.44 240 ARG A C 1
ATOM 1834 O O . ARG A 1 240 ? -11.366 -9.821 30.690 1.00 51.44 240 ARG A O 1
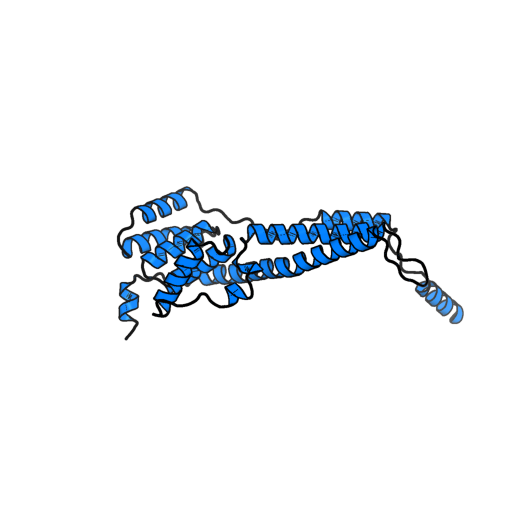ATOM 1841 N N . GLU A 1 241 ? -13.221 -10.004 29.451 1.00 46.22 241 GLU A N 1
ATOM 1842 C CA . GLU A 1 241 ? -13.664 -11.282 30.033 1.00 46.22 241 GLU A CA 1
ATOM 1843 C C . GLU A 1 241 ? -12.862 -12.488 29.511 1.00 46.22 241 GLU A C 1
ATOM 1845 O O . GLU A 1 241 ? -12.798 -13.524 30.166 1.00 46.22 241 GLU A O 1
ATOM 1850 N N . ALA A 1 242 ? -12.218 -12.354 28.348 1.00 48.81 242 ALA A N 1
ATOM 1851 C CA . ALA A 1 242 ? -11.415 -13.410 27.729 1.00 48.81 242 ALA A CA 1
ATOM 1852 C C . ALA A 1 242 ? -9.947 -13.450 28.202 1.00 48.81 242 ALA A C 1
ATOM 1854 O O . ALA A 1 242 ? -9.202 -14.343 27.793 1.00 48.81 242 ALA A O 1
ATOM 1855 N N . THR A 1 243 ? -9.522 -12.500 29.040 1.00 41.44 243 THR A N 1
ATOM 1856 C CA . THR A 1 243 ? -8.165 -12.459 29.603 1.00 41.44 243 THR A CA 1
ATOM 1857 C C . THR A 1 243 ? -8.270 -12.694 31.116 1.00 41.44 243 THR A C 1
ATOM 1859 O O . THR A 1 243 ? -8.806 -11.817 31.792 1.00 41.44 243 THR A O 1
ATOM 1862 N N . PRO A 1 244 ? -7.860 -13.868 31.641 1.00 39.88 244 PRO A N 1
ATOM 1863 C CA . PRO A 1 244 ? -7.876 -14.148 33.079 1.00 39.88 244 PRO A CA 1
ATOM 1864 C C . PRO A 1 244 ? -6.857 -13.307 33.857 1.00 39.88 244 PRO A C 1
ATOM 1866 O O . PRO A 1 244 ? -5.812 -12.939 33.268 1.00 39.88 244 PRO A O 1
#